Protein AF-0000000085164053 (afdb_homodimer)

Solvent-accessible surface area (backbone atoms only — not comparable to full-atom values): 15020 Å² total; per-residue (Å²): 35,67,73,47,67,61,24,52,51,44,48,49,52,51,31,57,36,44,62,36,62,93,71,59,48,44,40,62,62,58,53,15,64,78,40,75,46,58,50,71,62,52,61,64,49,48,53,64,39,36,75,70,50,46,29,46,77,43,80,68,96,77,24,24,36,31,64,62,48,63,35,76,77,36,32,48,38,58,53,34,33,71,61,62,35,67,46,47,46,58,79,87,55,87,61,53,50,63,36,56,53,49,50,53,50,51,32,48,50,37,33,40,48,48,30,63,68,33,33,33,38,57,43,38,64,50,62,62,95,44,89,74,60,91,70,70,59,54,78,38,69,72,46,67,61,24,51,51,44,47,48,52,50,32,57,37,43,62,35,63,92,72,58,48,44,41,63,61,58,53,15,63,77,40,76,46,56,51,72,61,52,61,64,49,49,52,63,41,37,75,71,49,46,30,44,77,43,81,68,95,76,23,23,36,32,62,62,47,65,36,76,77,37,31,47,36,57,53,34,33,71,61,63,37,67,44,47,45,58,80,86,55,89,61,52,50,64,36,55,54,50,51,52,49,50,33,47,50,36,33,40,48,48,30,61,67,32,33,36,40,56,42,38,66,50,62,62,96,43,89,72,60,92,69,70,60,55,78

Secondary structure (DSSP, 8-state):
----HHHHHHHHHHHHHHHTTTS--B-HHHHHHHTT--HHHHHHHHHHHHHTTSEEEE-STT-EEEESS-GGG-BHHHHHHHHH----S----TTS-HHHHHHHHHHHHHHHHHHHT-BHHHHHH--TTTT--S-----/----HHHHHHHHHHHHHHHTTTS--B-HHHHHHHHT--HHHHHHHHHHHHHTTSEEEE-STT-EEEESS-GGG-BHHHHHHHHH----S----TTS-HHHHHHHHHHHHHHHHHHHT-BHHHHHH--TTTT--S-----

Sequence (278 aa):
MKISTKGRYGLTLMISLAKREGQGCVSLKTIAEENNLSDLYLEQLVGPLRNAGLIRSVRGAKGGYQLRVPADEIKAGDIIRLLEGPISFVESIDSEPPAQKELWLRMRDAVREVLDGTTLKYLAEFNDSDKLDNYMFYIMKISTKGRYGLTLMISLAKREGQGCVSLKTIAEENNLSDLYLEQLVGPLRNAGLIRSVRGAKGGYQLRVPADEIKAGDIIRLLEGPISFVESIDSEPPAQKELWLRMRDAVREVLDGTTLKYLAEFNDSDKLDNYMFYI

pLDDT: mean 89.03, std 13.18, range [45.47, 98.69]

Radius of gyration: 22.95 Å; Cα contacts (8 Å, |Δi|>4): 442; chains: 2; bounding box: 38×75×47 Å

Nearest PDB structures (foldseek):
  3t8t-assembly1_A-2  TM=9.432E-01  e=7.109E-19  Staphylococcus aureus subsp. aureus Mu50
  3t8r-assembly1_A-2  TM=9.411E-01  e=9.099E-19  Staphylococcus aureus subsp. aureus Mu50
  2y75-assembly1_E  TM=9.554E-01  e=2.393E-17  Bacillus subtilis
  3lwf-assembly1_A  TM=8.851E-01  e=3.397E-16  Listeria innocua
  4cic-assembly1_B  TM=8.101E-01  e=1.624E-13  Thermincola potens JR

Foldseek 3Di:
DDQDPLLVVQLQVLLVQLLCAPVAADALVVSCVVVVHDSVSVVVNVVLCVVVQQKDWDDDPRTHIHGRDHQQPAFSLNSSCSRPNDDADDDDDPPDDPVVVVVRVVVVVVVVCVRRVHTSNCSNPDDVVPPPPPDDPPD/DDQDPLLVVQLQVLLVQLLCAPVAADALVVSCVVVVHDSVSVVVNVVLCVVVQQKDWDDDPRTHIHGRDHQQPAFSCNSSCSRPNDDADDDDDPPDDPVVVVVRVVVVVVVVCVRRVHTSNCSNPDDVVDPPPPDDPPD

InterPro domains:
  IPR000944 Transcription regulator Rrf2 [PF02082] (3-124)
  IPR000944 Transcription regulator Rrf2 [PS51197] (2-125)
  IPR000944 Transcription regulator Rrf2 [PTHR33221] (1-128)
  IPR000944 Transcription regulator Rrf2 [TIGR00738] (1-124)
  IPR030489 Transcription regulator Rrf2-type, conserved site [PS01332] (49-67)
  IPR036388 Winged helix-like DNA-binding domain superfamily [G3DSA:1.10.10.10] (1-139)
  IPR036390 Winged helix DNA-binding domain superfamily [SSF46785] (2-125)

Structure (mmCIF, N/CA/C/O backbone):
data_AF-0000000085164053-model_v1
#
loop_
_entity.id
_entity.type
_entity.pdbx_description
1 polymer 'Rrf2 family transcriptional regulator'
#
loop_
_atom_site.group_PDB
_atom_site.id
_atom_site.type_symbol
_atom_site.label_atom_id
_atom_site.label_alt_id
_atom_site.label_comp_id
_atom_site.label_asym_id
_atom_site.label_entity_id
_atom_site.label_seq_id
_atom_site.pdbx_PDB_ins_code
_atom_site.Cartn_x
_atom_site.Cartn_y
_atom_site.Cartn_z
_atom_site.occupancy
_atom_site.B_iso_or_equiv
_atom_site.auth_seq_id
_atom_site.auth_comp_id
_atom_site.auth_asym_id
_atom_site.auth_atom_id
_atom_site.pdbx_PDB_model_num
ATOM 1 N N . MET A 1 1 ? -0.374 -2.16 4.398 1 51.88 1 MET A N 1
ATOM 2 C CA . MET A 1 1 ? -1.133 -3.389 4.18 1 51.88 1 MET A CA 1
ATOM 3 C C . MET A 1 1 ? -0.2 -4.57 3.932 1 51.88 1 MET A C 1
ATOM 5 O O . MET A 1 1 ? 0.871 -4.406 3.346 1 51.88 1 MET A O 1
ATOM 9 N N . LYS A 1 2 ? -0.131 -5.461 4.977 1 68.88 2 LYS A N 1
ATOM 10 C CA . LYS A 1 2 ? 0.79 -6.578 4.797 1 68.88 2 LYS A CA 1
ATOM 11 C C . LYS A 1 2 ? 0.114 -7.738 4.066 1 68.88 2 LYS A C 1
ATOM 13 O O . LYS A 1 2 ? -1.008 -8.117 4.402 1 68.88 2 LYS A O 1
ATOM 18 N N . ILE A 1 3 ? 0.396 -7.988 2.871 1 81.25 3 ILE A N 1
ATOM 19 C CA . ILE A 1 3 ? -0.058 -9.195 2.188 1 81.25 3 ILE A CA 1
ATOM 20 C C . ILE A 1 3 ? 0.258 -10.422 3.039 1 81.25 3 ILE A C 1
ATOM 22 O O . ILE A 1 3 ? 1.384 -10.578 3.516 1 81.25 3 ILE A O 1
ATOM 26 N N . SER A 1 4 ? -0.735 -11.18 3.305 1 85.56 4 SER A N 1
ATOM 27 C CA . SER A 1 4 ? -0.582 -12.359 4.148 1 85.56 4 SER A CA 1
ATOM 28 C C . SER A 1 4 ? 0.265 -13.43 3.457 1 85.56 4 SER A C 1
ATOM 30 O O . SER A 1 4 ? 0.468 -13.375 2.242 1 85.56 4 SER A O 1
ATOM 32 N N . THR A 1 5 ? 0.681 -14.359 4.23 1 86.81 5 THR A N 1
ATOM 33 C CA . THR A 1 5 ? 1.405 -15.5 3.682 1 86.81 5 THR A CA 1
ATOM 34 C 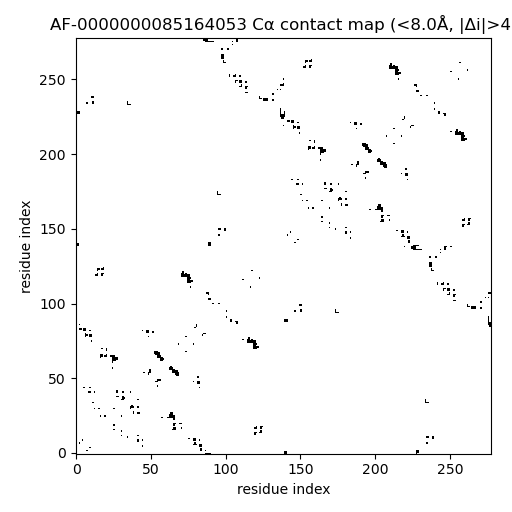C . THR A 1 5 ? 0.524 -16.281 2.713 1 86.81 5 THR A C 1
ATOM 36 O O . THR A 1 5 ? 1.015 -16.828 1.719 1 86.81 5 THR A O 1
ATOM 39 N N . LYS A 1 6 ? -0.75 -16.297 3.031 1 91 6 LYS A N 1
ATOM 40 C CA . LYS A 1 6 ? -1.695 -16.984 2.152 1 91 6 LYS A CA 1
ATOM 41 C C . LYS A 1 6 ? -1.688 -16.359 0.755 1 91 6 LYS A C 1
ATOM 43 O O . LYS A 1 6 ? -1.641 -17.078 -0.245 1 91 6 LYS A O 1
ATOM 48 N N . GLY A 1 7 ? -1.744 -15.07 0.744 1 92.31 7 GLY A N 1
ATOM 49 C CA . GLY A 1 7 ? -1.673 -14.383 -0.538 1 92.31 7 GLY A CA 1
ATOM 50 C C . GLY A 1 7 ? -0.343 -14.578 -1.242 1 92.31 7 GLY A C 1
ATOM 51 O O . GLY A 1 7 ? -0.304 -14.812 -2.451 1 92.31 7 GLY A O 1
ATOM 52 N N . ARG A 1 8 ? 0.7 -14.539 -0.513 1 92.19 8 ARG A N 1
ATOM 53 C CA . ARG A 1 8 ? 2.041 -14.641 -1.077 1 92.19 8 ARG A CA 1
ATOM 54 C C . ARG A 1 8 ? 2.295 -16.031 -1.644 1 92.19 8 ARG A C 1
ATOM 56 O O . ARG A 1 8 ? 2.729 -16.172 -2.789 1 92.19 8 ARG A O 1
ATOM 63 N N . TYR A 1 9 ? 1.975 -17.016 -0.871 1 94 9 TYR A N 1
ATOM 64 C CA . TYR A 1 9 ? 2.225 -18.375 -1.312 1 94 9 TYR A CA 1
ATOM 65 C C . TYR A 1 9 ? 1.242 -18.797 -2.402 1 94 9 TYR A C 1
ATOM 67 O O . TYR A 1 9 ? 1.584 -19.578 -3.293 1 94 9 TYR A O 1
ATOM 75 N N . GLY A 1 10 ? 0.085 -18.266 -2.268 1 96.19 10 GLY A N 1
ATOM 76 C CA . GLY A 1 10 ? -0.855 -18.469 -3.355 1 96.19 10 GLY A CA 1
ATOM 77 C C . GLY A 1 10 ? -0.354 -17.953 -4.688 1 96.19 10 GLY A C 1
ATOM 78 O O . GLY A 1 10 ? -0.465 -18.625 -5.711 1 96.19 10 GLY A O 1
ATOM 79 N N . LEU A 1 11 ? 0.162 -16.797 -4.625 1 96.94 11 LEU A N 1
ATOM 80 C CA . LEU A 1 11 ? 0.717 -16.219 -5.844 1 96.94 11 LEU A CA 1
ATOM 81 C C . LEU A 1 11 ? 1.91 -17.031 -6.336 1 96.94 11 LEU A C 1
ATOM 83 O O . LEU A 1 11 ? 2.049 -17.281 -7.535 1 96.94 11 LEU A O 1
ATOM 87 N N . THR A 1 12 ? 2.762 -17.453 -5.418 1 96.5 12 THR A N 1
ATOM 88 C CA . THR A 1 12 ? 3.885 -18.328 -5.758 1 96.5 12 THR A CA 1
ATOM 89 C C . THR A 1 12 ? 3.4 -19.578 -6.469 1 96.5 12 THR A C 1
ATOM 91 O O . THR A 1 12 ? 3.945 -19.969 -7.508 1 96.5 12 THR A O 1
ATOM 94 N N . LEU A 1 13 ? 2.424 -20.219 -5.902 1 97.06 13 LEU A N 1
ATOM 95 C CA . LEU A 1 13 ? 1.838 -21.422 -6.465 1 97.06 13 LEU A CA 1
ATOM 96 C C . LEU A 1 13 ? 1.317 -21.172 -7.875 1 97.06 13 LEU A C 1
ATOM 98 O O . LEU A 1 13 ? 1.618 -21.938 -8.797 1 97.06 13 LEU A O 1
ATOM 102 N N . MET A 1 14 ? 0.63 -20.078 -8.062 1 98.38 14 MET A N 1
ATOM 103 C CA . MET A 1 14 ? 0.023 -19.75 -9.352 1 98.38 14 MET A CA 1
ATOM 104 C C . MET A 1 14 ? 1.091 -19.453 -10.391 1 98.38 14 MET A C 1
ATOM 106 O O . MET A 1 14 ? 0.949 -19.812 -11.562 1 98.38 14 MET A O 1
ATOM 110 N N . ILE A 1 15 ? 2.115 -18.781 -9.969 1 97.88 15 ILE A N 1
ATOM 111 C CA . ILE A 1 15 ? 3.221 -18.5 -10.883 1 97.88 15 ILE A CA 1
ATOM 112 C C . ILE A 1 15 ? 3.861 -19.812 -11.328 1 97.88 15 ILE A C 1
ATOM 114 O O . ILE A 1 15 ? 4.168 -20 -12.508 1 97.88 15 ILE A O 1
ATOM 118 N N . SER A 1 16 ? 4.082 -20.703 -10.414 1 97.06 16 SER A N 1
ATOM 119 C CA . SER A 1 16 ? 4.664 -22 -10.719 1 97.06 16 SER A CA 1
ATOM 120 C C . SER A 1 16 ? 3.824 -22.766 -11.734 1 97.06 16 SER A C 1
ATOM 122 O O . SER A 1 16 ? 4.363 -23.375 -12.664 1 97.06 16 SER A O 1
ATOM 124 N N . LEU A 1 17 ? 2.559 -22.766 -11.57 1 98.06 17 LEU A N 1
ATOM 125 C CA . LEU A 1 17 ? 1.66 -23.438 -12.508 1 98.06 17 LEU A CA 1
ATOM 126 C C . LEU A 1 17 ? 1.712 -22.766 -13.875 1 98.06 17 LEU A C 1
ATOM 128 O O . LEU A 1 17 ? 1.718 -23.453 -14.906 1 98.06 17 LEU A O 1
ATOM 132 N N . ALA A 1 18 ? 1.723 -21.438 -13.852 1 98.25 18 ALA A N 1
ATOM 133 C CA . ALA A 1 18 ? 1.735 -20.703 -15.102 1 98.25 18 ALA A CA 1
ATOM 134 C C . ALA A 1 18 ? 3.002 -20.984 -15.906 1 98.25 18 ALA A C 1
ATOM 136 O O . ALA A 1 18 ? 2.967 -21.047 -17.141 1 98.25 18 ALA A O 1
ATOM 137 N N . LYS A 1 19 ? 4.109 -21.156 -15.234 1 96.69 19 LYS A N 1
ATOM 138 C CA . LYS A 1 19 ? 5.379 -21.469 -15.883 1 96.69 19 LYS A CA 1
ATOM 139 C C . LYS A 1 19 ? 5.305 -22.781 -16.641 1 96.69 19 LYS A C 1
ATOM 141 O O . LYS A 1 19 ? 6.086 -23.031 -17.562 1 96.69 19 LYS A O 1
ATOM 146 N N . ARG A 1 20 ? 4.371 -23.594 -16.281 1 96.06 20 ARG A N 1
ATOM 147 C CA . ARG A 1 20 ? 4.25 -24.922 -16.859 1 96.06 20 ARG A CA 1
ATOM 148 C C . ARG A 1 20 ? 3.004 -25.031 -17.734 1 96.06 20 ARG A C 1
ATOM 150 O O . ARG A 1 20 ? 2.57 -26.141 -18.078 1 96.06 20 ARG A O 1
ATOM 157 N N . GLU A 1 21 ? 2.41 -23.922 -17.953 1 95.75 21 GLU A N 1
ATOM 158 C CA . GLU A 1 21 ? 1.203 -23.953 -18.766 1 95.75 21 GLU A CA 1
ATOM 159 C C . GLU A 1 21 ? 1.451 -24.672 -20.094 1 95.75 21 GLU A C 1
ATOM 161 O O . GLU A 1 21 ? 2.428 -24.375 -20.797 1 95.75 21 GLU A O 1
ATOM 166 N N . GLY A 1 22 ? 0.63 -25.609 -20.422 1 92.19 22 GLY A N 1
ATOM 167 C CA . GLY A 1 22 ? 0.737 -26.344 -21.672 1 92.19 22 GLY A CA 1
ATOM 168 C C . GLY A 1 22 ? 1.64 -27.562 -21.562 1 92.19 22 GLY A C 1
ATOM 169 O O . GLY A 1 22 ? 1.812 -28.297 -22.547 1 92.19 22 GLY A O 1
ATOM 170 N N . GLN A 1 23 ? 2.281 -27.812 -20.422 1 94.06 23 GLN A N 1
ATOM 171 C CA . GLN A 1 23 ? 3.229 -28.922 -20.234 1 94.06 23 GLN A CA 1
ATOM 172 C C . GLN A 1 23 ? 2.631 -30.031 -19.391 1 94.06 23 GLN A C 1
ATOM 174 O O . GLN A 1 23 ? 3.322 -30.984 -19.031 1 94.06 23 GLN A O 1
ATOM 179 N N . GLY A 1 24 ? 1.316 -29.938 -19.078 1 91.31 24 GLY A N 1
ATOM 180 C CA . GLY A 1 24 ? 0.671 -30.953 -18.25 1 91.31 24 GLY A CA 1
ATOM 181 C C . GLY A 1 24 ? 0.52 -30.531 -16.797 1 91.31 24 GLY A C 1
ATOM 182 O O . GLY A 1 24 ? 0.626 -29.344 -16.469 1 91.31 24 GLY A O 1
ATOM 183 N N . CYS A 1 25 ? 0.266 -31.547 -15.938 1 96.25 25 CYS A N 1
ATOM 184 C CA . CYS A 1 25 ? -0.004 -31.312 -14.523 1 96.25 25 CYS A CA 1
ATOM 185 C C . CYS A 1 25 ? 1.286 -31.312 -13.719 1 96.25 25 CYS A C 1
ATOM 187 O O . CYS A 1 25 ? 2.289 -31.891 -14.148 1 96.25 25 CYS A O 1
ATOM 189 N N . VAL A 1 26 ? 1.271 -30.594 -12.625 1 96.12 26 VAL A N 1
ATOM 190 C CA . VAL A 1 26 ? 2.383 -30.609 -11.68 1 96.12 26 VAL A CA 1
ATOM 191 C C . VAL A 1 26 ? 1.865 -30.922 -10.281 1 96.12 26 VAL A C 1
ATOM 193 O O . VAL A 1 26 ? 0.804 -30.438 -9.883 1 96.12 26 VAL A O 1
ATOM 196 N N . SER A 1 27 ? 2.602 -31.766 -9.602 1 95.56 27 SER A N 1
ATOM 197 C CA . SER A 1 27 ? 2.193 -32.156 -8.25 1 95.56 27 SER A CA 1
ATOM 198 C C . SER A 1 27 ? 2.488 -31.031 -7.254 1 95.56 27 SER A C 1
ATOM 200 O O . SER A 1 27 ? 3.424 -30.25 -7.441 1 95.56 27 SER A O 1
ATOM 202 N N . LEU A 1 28 ? 1.721 -30.969 -6.176 1 95 28 LEU A N 1
ATOM 203 C CA . LEU A 1 28 ? 1.968 -30 -5.105 1 95 28 LEU A CA 1
ATOM 204 C C . LEU A 1 28 ? 3.334 -30.234 -4.469 1 95 28 LEU A C 1
ATOM 206 O O . LEU A 1 28 ? 4.004 -29.281 -4.062 1 95 28 LEU A O 1
ATOM 210 N N . LYS A 1 29 ? 3.689 -31.5 -4.383 1 94.62 29 LYS A N 1
ATOM 211 C CA . LYS A 1 29 ? 4.992 -31.859 -3.828 1 94.62 29 LYS A CA 1
ATOM 212 C C . LYS A 1 29 ? 6.121 -31.203 -4.613 1 94.62 29 LYS A C 1
ATOM 214 O O . LYS A 1 29 ? 7.059 -30.656 -4.027 1 94.62 29 LYS A O 1
ATOM 219 N N . THR A 1 30 ? 6.066 -31.312 -5.891 1 95.56 30 THR A N 1
ATOM 220 C CA . THR A 1 30 ? 7.074 -30.719 -6.754 1 95.56 30 THR A CA 1
ATOM 221 C C . THR A 1 30 ? 7.129 -29.203 -6.547 1 95.56 30 THR A C 1
ATOM 223 O O . THR A 1 30 ? 8.211 -28.625 -6.395 1 95.56 30 THR A O 1
ATOM 226 N N . ILE A 1 31 ? 5.996 -28.531 -6.496 1 95.31 31 ILE A N 1
ATOM 227 C CA . ILE A 1 31 ? 5.922 -27.094 -6.312 1 95.31 31 ILE A CA 1
ATOM 228 C C . ILE A 1 31 ? 6.484 -26.719 -4.941 1 95.31 31 ILE A C 1
ATOM 230 O O . ILE A 1 31 ? 7.246 -25.75 -4.82 1 95.31 31 ILE A O 1
ATOM 234 N N . ALA A 1 32 ? 6.094 -27.453 -3.953 1 95.56 32 ALA A N 1
ATOM 235 C CA . ALA A 1 32 ? 6.57 -27.203 -2.594 1 95.56 32 ALA A CA 1
ATOM 236 C C . ALA A 1 32 ? 8.094 -27.297 -2.523 1 95.56 32 ALA A C 1
ATOM 238 O O . ALA A 1 32 ? 8.75 -26.422 -1.976 1 95.56 32 ALA A O 1
ATOM 239 N N . GLU A 1 33 ? 8.664 -28.281 -3.104 1 94.56 33 GLU A N 1
ATOM 240 C CA . GLU A 1 33 ? 10.109 -28.516 -3.09 1 94.56 33 GLU A CA 1
ATOM 241 C C . GLU A 1 33 ? 10.852 -27.422 -3.85 1 94.56 33 GLU A C 1
ATOM 243 O O . GLU A 1 33 ? 11.859 -26.906 -3.371 1 94.56 33 GLU A O 1
ATOM 248 N N . GLU A 1 34 ? 10.344 -27.062 -4.945 1 93.62 34 GLU A N 1
ATOM 249 C CA . GLU A 1 34 ? 10.992 -26.078 -5.797 1 93.62 34 GLU A CA 1
ATOM 250 C C . GLU A 1 34 ? 10.969 -24.688 -5.156 1 93.62 34 GLU A C 1
ATOM 252 O O . GLU A 1 34 ? 11.805 -23.844 -5.473 1 93.62 34 GLU A O 1
ATOM 257 N N . ASN A 1 35 ? 9.992 -24.453 -4.285 1 93 35 ASN A N 1
ATOM 258 C CA . ASN A 1 35 ? 9.828 -23.125 -3.705 1 93 35 ASN A CA 1
ATOM 259 C C . ASN A 1 35 ? 10.102 -23.125 -2.205 1 93 35 ASN A C 1
ATOM 261 O O . ASN A 1 35 ? 9.828 -22.141 -1.516 1 93 35 ASN A O 1
ATOM 265 N N . ASN A 1 36 ? 10.562 -24.25 -1.715 1 91.81 36 ASN A N 1
ATOM 266 C CA . ASN A 1 36 ? 10.898 -24.391 -0.304 1 91.81 36 ASN A CA 1
ATOM 267 C C . ASN A 1 36 ? 9.711 -24.062 0.595 1 91.81 36 ASN A C 1
ATOM 269 O O . ASN A 1 36 ? 9.82 -23.266 1.518 1 91.81 36 ASN A O 1
ATOM 273 N N . LEU A 1 37 ? 8.57 -24.625 0.201 1 91.94 37 LEU A N 1
ATOM 274 C CA . LEU A 1 37 ? 7.336 -24.484 0.96 1 91.94 37 LEU A CA 1
ATOM 275 C C . LEU A 1 37 ? 6.859 -25.844 1.479 1 91.94 37 LEU A C 1
ATOM 277 O O . LEU A 1 37 ? 7.281 -26.891 0.978 1 91.94 37 LEU A O 1
ATOM 281 N N . SER A 1 38 ? 6.055 -25.719 2.488 1 90.88 38 SER A N 1
ATOM 282 C CA . SER A 1 38 ? 5.465 -26.953 3.012 1 90.88 38 SER A CA 1
ATOM 283 C C . SER A 1 38 ? 4.336 -27.453 2.117 1 90.88 38 SER A C 1
ATOM 285 O O . SER A 1 38 ? 3.525 -26.656 1.633 1 90.88 38 SER A O 1
ATOM 287 N N . ASP A 1 39 ? 4.301 -28.781 1.953 1 89.88 39 ASP A N 1
ATOM 288 C CA . ASP A 1 39 ? 3.223 -29.406 1.195 1 89.88 39 ASP A CA 1
ATOM 289 C C . ASP A 1 39 ? 1.868 -29.125 1.846 1 89.88 39 ASP A C 1
ATOM 291 O O . ASP A 1 39 ? 0.888 -28.844 1.154 1 89.88 39 ASP A O 1
ATOM 295 N N . LEU A 1 40 ? 1.862 -29.219 3.094 1 89.88 40 LEU A N 1
ATOM 296 C CA . LEU A 1 40 ? 0.622 -29.047 3.84 1 89.88 40 LEU A CA 1
ATOM 297 C C . LEU A 1 40 ? 0.048 -27.656 3.623 1 89.88 40 LEU A C 1
ATOM 299 O O . LEU A 1 40 ? -1.165 -27.5 3.467 1 89.88 40 LEU A O 1
ATOM 303 N N . TYR A 1 41 ? 0.934 -26.688 3.555 1 88.38 41 TYR A N 1
ATOM 304 C CA . TYR A 1 41 ? 0.481 -25.312 3.385 1 88.38 41 TYR A CA 1
ATOM 305 C C . TYR A 1 41 ? -0.125 -25.109 2.002 1 88.38 41 TYR A C 1
ATOM 307 O O . TYR A 1 41 ? -1.184 -24.484 1.869 1 88.38 41 TYR A O 1
ATOM 315 N N . LEU A 1 42 ? 0.533 -25.688 1.002 1 93.38 42 LEU A N 1
ATOM 316 C CA . LEU A 1 42 ? 0.055 -25.531 -0.368 1 93.38 42 LEU A CA 1
ATOM 317 C C . LEU A 1 42 ? -1.285 -26.234 -0.556 1 93.38 42 LEU A C 1
ATOM 319 O O . LEU A 1 42 ? -2.129 -25.781 -1.329 1 93.38 42 LEU A O 1
ATOM 323 N N . GLU A 1 43 ? -1.476 -27.344 0.175 1 94.38 43 GLU A N 1
ATOM 324 C CA . GLU A 1 43 ? -2.719 -28.109 0.089 1 94.38 43 GLU A CA 1
ATOM 325 C C . GLU A 1 43 ? -3.918 -27.25 0.49 1 94.38 43 GLU A C 1
ATOM 327 O O . GLU A 1 43 ? -5.012 -27.406 -0.053 1 94.38 43 GLU A O 1
ATOM 332 N N . GLN A 1 44 ? -3.723 -26.312 1.337 1 95 44 GLN A N 1
ATOM 333 C CA . GLN A 1 44 ? -4.793 -25.453 1.819 1 95 44 GLN A CA 1
ATOM 334 C C . GLN A 1 44 ? -5.121 -24.359 0.801 1 95 44 GLN A C 1
ATOM 336 O O . GLN A 1 44 ? -6.223 -23.812 0.809 1 95 44 GLN A O 1
ATOM 341 N N . LEU A 1 45 ? -4.191 -24.078 -0.002 1 96.5 45 LEU A N 1
ATOM 342 C CA . LEU A 1 45 ? -4.355 -22.969 -0.928 1 96.5 45 LEU A CA 1
ATOM 343 C C . LEU A 1 45 ? -5.051 -23.422 -2.207 1 96.5 45 LEU A C 1
ATOM 345 O O . LEU A 1 45 ? -5.68 -22.609 -2.895 1 96.5 45 LEU A O 1
ATOM 349 N N . VAL A 1 46 ? -4.969 -24.734 -2.553 1 97.06 46 VAL A N 1
ATOM 350 C CA . VAL A 1 46 ? -5.469 -25.203 -3.838 1 97.06 46 VAL A CA 1
ATOM 351 C C . VAL A 1 46 ? -6.996 -25.25 -3.818 1 97.06 46 VAL A C 1
ATOM 353 O O . VAL A 1 46 ? -7.641 -25.062 -4.855 1 97.06 46 VAL A O 1
ATOM 356 N N . GLY A 1 47 ? -7.613 -25.391 -2.65 1 96.56 47 GLY A N 1
ATOM 357 C CA . GLY A 1 47 ? -9.062 -25.453 -2.557 1 96.56 47 GLY A CA 1
ATOM 358 C C . GLY A 1 47 ? -9.75 -24.219 -3.115 1 96.56 47 GLY A C 1
ATOM 359 O O . GLY A 1 47 ? -10.484 -24.297 -4.102 1 96.56 47 GLY A O 1
ATOM 360 N N . PRO A 1 48 ? -9.492 -23.094 -2.518 1 97.75 48 PRO A N 1
ATOM 361 C CA . PRO A 1 48 ? -10.109 -21.859 -3 1 97.75 48 PRO A CA 1
ATOM 362 C C . PRO A 1 48 ? -9.789 -21.578 -4.469 1 97.75 48 PRO A C 1
ATOM 364 O O . PRO A 1 48 ? -10.656 -21.094 -5.207 1 97.75 48 PRO A O 1
ATOM 367 N N . LEU A 1 49 ? -8.625 -21.844 -4.91 1 98.44 49 LEU A N 1
ATOM 368 C CA . LEU A 1 49 ? -8.203 -21.594 -6.285 1 98.44 49 LEU A CA 1
ATOM 369 C C . LEU A 1 49 ? -8.984 -22.469 -7.262 1 98.44 49 LEU A C 1
ATOM 371 O O . LEU A 1 49 ? -9.398 -22 -8.328 1 98.44 49 LEU A O 1
ATOM 375 N N . ARG A 1 50 ? -9.133 -23.734 -6.902 1 97.81 50 ARG A N 1
ATOM 376 C CA . ARG A 1 50 ? -9.914 -24.672 -7.711 1 97.81 50 ARG A CA 1
ATOM 377 C C . ARG A 1 50 ? -11.383 -24.25 -7.762 1 97.81 50 ARG A C 1
ATOM 379 O O . ARG A 1 50 ? -12 -24.25 -8.828 1 97.81 50 ARG A O 1
ATOM 386 N N . ASN A 1 51 ? -11.906 -23.875 -6.605 1 97.75 51 ASN A N 1
ATOM 387 C CA . ASN A 1 51 ? -13.305 -23.469 -6.52 1 97.75 51 ASN A CA 1
ATOM 388 C C . ASN A 1 51 ? -13.578 -22.219 -7.34 1 97.75 51 ASN A C 1
ATOM 390 O O . ASN A 1 51 ? -14.68 -22.047 -7.875 1 97.75 51 ASN A O 1
ATOM 394 N N . ALA A 1 52 ? -12.594 -21.391 -7.438 1 97.94 52 ALA A N 1
ATOM 395 C CA . ALA A 1 52 ? -12.727 -20.156 -8.203 1 97.94 52 ALA A CA 1
ATOM 396 C C . ALA A 1 52 ? -12.547 -20.406 -9.695 1 97.94 52 ALA A C 1
ATOM 398 O O . ALA A 1 52 ? -12.695 -19.5 -10.508 1 97.94 52 ALA A O 1
ATOM 399 N N . GLY A 1 53 ? -12.195 -21.594 -10.047 1 98 53 GLY A N 1
ATOM 400 C CA . GLY A 1 53 ? -12.062 -21.969 -11.445 1 98 53 GLY A CA 1
ATOM 401 C C . GLY A 1 53 ? -10.734 -21.562 -12.047 1 98 53 GLY A C 1
ATOM 402 O O . GLY A 1 53 ? -10.594 -21.5 -13.273 1 98 53 GLY A O 1
ATOM 403 N N . LEU A 1 54 ? -9.742 -21.266 -11.234 1 98.38 54 LEU A N 1
ATOM 404 C CA . LEU A 1 54 ? -8.453 -20.812 -11.75 1 98.38 54 LEU A CA 1
ATOM 405 C C . LEU A 1 54 ? -7.562 -22.016 -12.086 1 98.38 54 LEU A C 1
ATOM 407 O O . LEU A 1 54 ? -6.742 -21.938 -13 1 98.38 54 LEU A O 1
ATOM 411 N N . ILE A 1 55 ? -7.754 -23.109 -11.297 1 98.38 55 ILE A N 1
ATOM 412 C CA . ILE A 1 55 ? -6.941 -24.297 -11.523 1 98.38 55 ILE A CA 1
ATOM 413 C C . ILE A 1 55 ? -7.824 -25.531 -11.516 1 98.38 55 ILE A C 1
ATOM 415 O O . ILE A 1 55 ? -8.984 -25.484 -11.102 1 98.38 55 ILE A O 1
ATOM 419 N N . ARG A 1 56 ? -7.324 -26.609 -12 1 97.12 56 ARG A N 1
ATOM 420 C CA . ARG A 1 56 ? -7.984 -27.922 -11.945 1 97.12 56 ARG A CA 1
ATOM 421 C C . ARG A 1 56 ? -7.031 -29 -11.438 1 97.12 56 ARG A C 1
ATOM 423 O O . ARG A 1 56 ? -5.812 -28.859 -11.57 1 97.12 56 ARG A O 1
ATOM 430 N N . SER A 1 57 ? -7.617 -29.984 -10.906 1 96.12 57 SER A N 1
ATOM 431 C CA . SER A 1 57 ? -6.863 -31.125 -10.406 1 96.12 57 SER A CA 1
ATOM 432 C C . SER A 1 57 ? -7.094 -32.375 -11.273 1 96.12 57 SER A C 1
ATOM 434 O O . SER A 1 57 ? -8.211 -32.594 -11.734 1 96.12 57 SER A O 1
ATOM 4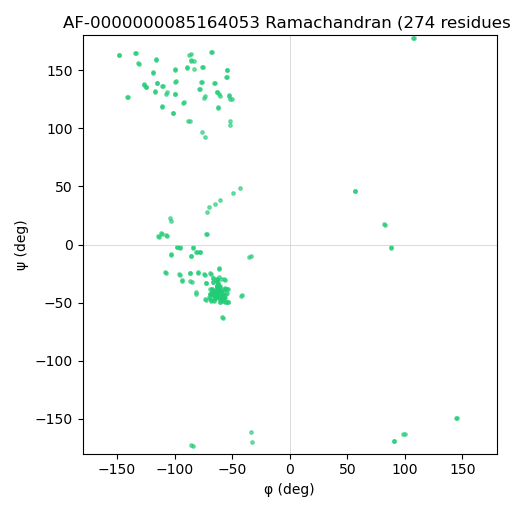36 N N . VAL A 1 58 ? -6.098 -33.062 -11.562 1 95.38 58 VAL A N 1
ATOM 437 C CA . VAL A 1 58 ? -6.16 -34.312 -12.289 1 95.38 58 VAL A CA 1
ATOM 438 C C . VAL A 1 58 ? -5.645 -35.438 -11.398 1 95.38 58 VAL A C 1
ATOM 440 O O . VAL A 1 58 ? -4.586 -35.312 -10.773 1 95.38 58 VAL A O 1
ATOM 443 N N . ARG A 1 59 ? -6.414 -36.469 -11.352 1 93.31 59 ARG A N 1
ATOM 444 C CA . ARG A 1 59 ? -6.02 -37.625 -10.539 1 93.31 59 ARG A CA 1
ATOM 445 C C . ARG A 1 59 ? -5.102 -38.562 -11.32 1 93.31 59 ARG A 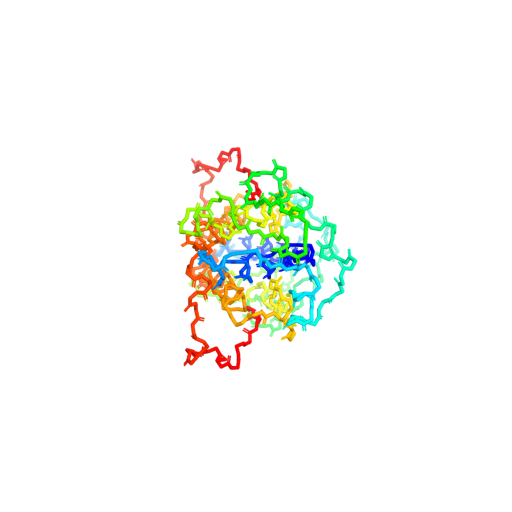C 1
ATOM 447 O O . ARG A 1 59 ? -5.055 -38.5 -12.555 1 93.31 59 ARG A O 1
ATOM 454 N N . GLY A 1 60 ? -4.375 -39.5 -10.609 1 89.81 60 GLY A N 1
ATOM 455 C CA . GLY A 1 60 ? -3.545 -40.531 -11.219 1 89.81 60 GLY A CA 1
ATOM 456 C C . GLY A 1 60 ? -2.059 -40.25 -11.055 1 89.81 60 GLY A C 1
ATOM 457 O O . GLY A 1 60 ? -1.657 -39.219 -10.539 1 89.81 60 GLY A O 1
ATOM 458 N N . ALA A 1 61 ? -1.226 -41.156 -11.539 1 86.69 61 ALA A N 1
ATOM 459 C CA . ALA A 1 61 ? 0.224 -41.125 -11.367 1 86.69 61 ALA A CA 1
ATOM 460 C C . ALA A 1 61 ? 0.836 -39.906 -12.016 1 86.69 61 ALA A C 1
ATOM 462 O O . ALA A 1 61 ? 1.807 -39.344 -11.5 1 86.69 61 ALA A O 1
ATOM 463 N N . LYS A 1 62 ? 0.314 -39.438 -13.133 1 88.38 62 LYS A N 1
ATOM 464 C CA . LYS A 1 62 ? 0.818 -38.25 -13.82 1 88.38 62 LYS A CA 1
ATOM 465 C C . LYS A 1 62 ? -0.084 -37.031 -13.57 1 88.38 62 LYS A C 1
ATOM 467 O O . LYS A 1 62 ? -0.079 -36.094 -14.344 1 88.38 62 LYS A O 1
ATOM 472 N N . GLY A 1 63 ? -0.858 -37.25 -12.406 1 94.06 63 GLY A N 1
ATOM 473 C CA . GLY A 1 63 ? -1.801 -36.188 -12.102 1 94.06 63 GLY A CA 1
ATOM 474 C C . GLY A 1 63 ? -1.175 -35.031 -11.336 1 94.06 63 GLY A C 1
ATOM 475 O O . GLY A 1 63 ? 0.051 -34.938 -11.25 1 94.06 63 GLY A O 1
ATOM 476 N N . GLY A 1 64 ? -2.051 -34.062 -10.898 1 96.44 64 GLY A N 1
ATOM 477 C CA . GLY A 1 64 ? -1.658 -32.844 -10.25 1 96.44 64 GLY A CA 1
ATOM 478 C C . GLY A 1 64 ? -2.555 -31.672 -10.609 1 96.44 64 GLY A C 1
ATOM 479 O O . GLY A 1 64 ? -3.77 -31.828 -10.75 1 96.44 64 GLY A O 1
ATOM 480 N N . TYR A 1 65 ? -1.891 -30.578 -10.586 1 97.94 65 TYR A N 1
ATOM 481 C CA . TYR A 1 65 ? -2.666 -29.359 -10.812 1 97.94 65 TYR A CA 1
ATOM 482 C C . TYR A 1 65 ? -2.188 -28.625 -12.07 1 97.94 65 TYR A C 1
ATOM 484 O O . TYR A 1 65 ? -1.019 -28.734 -12.445 1 97.94 65 TYR A O 1
ATOM 492 N N . GLN A 1 66 ? -3.066 -28.016 -12.672 1 98 66 GLN A N 1
ATOM 493 C CA . GLN A 1 66 ? -2.756 -27.141 -13.805 1 98 66 GLN A CA 1
ATOM 494 C C . GLN A 1 66 ? -3.732 -25.969 -13.875 1 98 66 GLN A C 1
ATOM 496 O O . GLN A 1 66 ? -4.797 -26 -13.258 1 98 66 GLN A O 1
ATOM 501 N N . LEU A 1 67 ? -3.375 -24.938 -14.609 1 98.31 67 LEU A N 1
ATOM 502 C CA . LEU A 1 67 ? -4.266 -23.797 -14.797 1 98.31 67 LEU A CA 1
ATOM 503 C C . LEU A 1 67 ? -5.512 -24.203 -15.578 1 98.31 67 LEU A C 1
ATOM 505 O O . LEU A 1 67 ? -5.434 -24.984 -16.531 1 98.31 67 LEU A O 1
ATOM 509 N N . ARG A 1 68 ? -6.605 -23.734 -15.203 1 97.62 68 ARG A N 1
ATOM 510 C CA . ARG A 1 68 ? -7.859 -23.922 -15.93 1 97.62 68 ARG A CA 1
ATOM 511 C C . ARG A 1 68 ? -8.141 -22.75 -16.859 1 97.62 68 ARG A C 1
ATOM 513 O O . ARG A 1 68 ? -8.922 -22.875 -17.812 1 97.62 68 ARG A O 1
ATOM 520 N N . VAL A 1 69 ? -7.652 -21.578 -16.578 1 97.5 69 VAL A N 1
ATOM 521 C CA . VAL A 1 69 ? -7.754 -20.328 -17.328 1 97.5 69 VAL A CA 1
ATOM 522 C C . VAL A 1 69 ? -6.375 -19.906 -17.812 1 97.5 69 VAL A C 1
ATOM 524 O O . VAL A 1 69 ? -5.383 -20.031 -17.094 1 97.5 69 VAL A O 1
ATOM 527 N N . PRO A 1 70 ? -6.301 -19.406 -19.062 1 98.31 70 PRO A N 1
ATOM 528 C CA . PRO A 1 70 ? -4.988 -18.969 -19.547 1 98.31 70 PRO A CA 1
ATOM 529 C C . PRO A 1 70 ? -4.328 -17.953 -18.625 1 98.31 70 PRO A C 1
ATOM 531 O O . PRO A 1 70 ? -5.008 -17.062 -18.094 1 98.31 70 PRO A O 1
ATOM 534 N N . ALA A 1 71 ? -3.025 -18.016 -18.484 1 98.56 71 ALA A N 1
ATOM 535 C CA . ALA A 1 71 ? -2.268 -17.188 -17.562 1 98.56 71 ALA A CA 1
ATOM 536 C C . ALA A 1 71 ? -2.391 -15.711 -17.938 1 98.56 71 ALA A C 1
ATOM 538 O O . ALA A 1 71 ? -2.289 -14.836 -17.062 1 98.56 71 ALA A O 1
ATOM 539 N N . ASP A 1 72 ? -2.572 -15.375 -19.219 1 98.25 72 ASP A N 1
ATOM 540 C CA . ASP A 1 72 ? -2.635 -13.984 -19.656 1 98.25 72 ASP A CA 1
ATOM 541 C C . ASP A 1 72 ? -3.992 -13.367 -19.344 1 98.25 72 ASP A C 1
ATOM 543 O O . ASP A 1 72 ? -4.164 -12.148 -19.438 1 98.25 72 ASP A O 1
ATOM 547 N N . GLU A 1 73 ? -4.969 -14.188 -18.859 1 98.44 73 GLU A N 1
ATOM 548 C CA . GLU A 1 73 ? -6.297 -13.711 -18.484 1 98.44 73 GLU A CA 1
ATOM 549 C C . GLU A 1 73 ? -6.43 -13.594 -16.969 1 98.44 73 GLU A C 1
ATOM 551 O O . GLU A 1 73 ? -7.445 -13.102 -16.469 1 98.44 73 GLU A O 1
ATOM 556 N N . ILE A 1 74 ? -5.465 -14.078 -16.234 1 98.69 74 ILE A N 1
ATOM 557 C CA . ILE A 1 74 ? -5.465 -14.016 -14.773 1 98.69 74 ILE A CA 1
ATOM 558 C C . ILE A 1 74 ? -4.59 -12.852 -14.305 1 98.69 74 ILE A C 1
ATOM 560 O O . ILE A 1 74 ? -3.445 -12.719 -14.742 1 98.69 74 ILE A O 1
ATOM 564 N N . LYS A 1 75 ? -5.121 -12.031 -13.453 1 98.38 75 LYS A N 1
ATOM 565 C CA . LYS A 1 75 ? -4.371 -10.914 -12.883 1 98.38 75 LYS A CA 1
ATOM 566 C C . LYS A 1 75 ? -3.863 -11.258 -11.484 1 98.38 75 LYS A C 1
ATOM 568 O O . LYS A 1 75 ? -4.496 -12.031 -10.758 1 98.38 75 LYS A O 1
ATOM 573 N N . ALA A 1 76 ? -2.732 -10.648 -11.148 1 97.81 76 ALA A N 1
ATOM 574 C CA . ALA A 1 76 ? -2.23 -10.812 -9.781 1 97.81 76 ALA A CA 1
ATOM 575 C C . ALA A 1 76 ? -3.297 -10.438 -8.758 1 97.81 76 ALA A C 1
ATOM 577 O O . ALA A 1 76 ? -3.445 -11.117 -7.734 1 97.81 76 ALA A O 1
ATOM 578 N N . GLY A 1 77 ? -4.055 -9.383 -9.078 1 96.44 77 GLY A N 1
ATOM 579 C CA . GLY A 1 77 ? -5.117 -8.938 -8.188 1 96.44 77 GLY A CA 1
ATOM 580 C C . GLY A 1 77 ? -6.188 -9.992 -7.961 1 96.44 77 GLY A C 1
ATOM 581 O O . GLY A 1 77 ? -6.75 -10.086 -6.867 1 96.44 77 GLY A O 1
ATOM 582 N N . ASP A 1 78 ? -6.523 -10.781 -8.977 1 97.06 78 ASP A N 1
ATOM 583 C CA . ASP A 1 78 ? -7.5 -11.867 -8.859 1 97.06 78 ASP A CA 1
ATOM 584 C C . ASP A 1 78 ? -7.074 -12.867 -7.789 1 97.06 78 ASP A C 1
ATOM 586 O O . ASP A 1 78 ? -7.883 -13.273 -6.953 1 97.06 78 ASP A O 1
ATOM 590 N N . ILE A 1 79 ? -5.859 -13.188 -7.785 1 97.62 79 ILE A N 1
ATOM 591 C CA . ILE A 1 79 ? -5.316 -14.219 -6.902 1 97.62 79 ILE A CA 1
ATOM 592 C C . ILE A 1 79 ? -5.258 -13.688 -5.469 1 97.62 79 ILE A C 1
ATOM 594 O O . ILE A 1 79 ? -5.719 -14.352 -4.539 1 97.62 79 ILE A O 1
ATOM 598 N N . ILE A 1 80 ? -4.734 -12.5 -5.367 1 95.25 80 ILE A N 1
ATOM 599 C CA . ILE A 1 80 ? -4.547 -11.914 -4.047 1 95.25 80 ILE A CA 1
ATOM 600 C C . ILE A 1 80 ? -5.902 -11.688 -3.383 1 95.25 80 ILE A C 1
ATOM 602 O O . ILE A 1 80 ? -6.105 -12.07 -2.227 1 95.25 80 ILE A O 1
ATOM 606 N N . ARG A 1 81 ? -6.852 -11.141 -4.074 1 94.5 81 ARG A N 1
ATOM 607 C CA . ARG A 1 81 ? -8.156 -10.859 -3.488 1 94.5 81 ARG A CA 1
ATOM 608 C C . ARG A 1 81 ? -8.898 -12.156 -3.166 1 94.5 81 ARG A C 1
ATOM 610 O O . ARG A 1 81 ? -9.641 -12.219 -2.186 1 94.5 81 ARG A O 1
ATOM 617 N N . LEU A 1 82 ? -8.742 -13.094 -4.027 1 96.06 82 LEU A N 1
ATOM 618 C CA . LEU A 1 82 ? -9.391 -14.383 -3.807 1 96.06 82 LEU A CA 1
ATOM 619 C C . LEU A 1 82 ? -8.914 -15.016 -2.502 1 96.06 82 LEU A C 1
ATOM 621 O O . LEU A 1 82 ? -9.719 -15.555 -1.741 1 96.06 82 LEU A O 1
ATOM 625 N N . LEU A 1 83 ? -7.645 -14.914 -2.225 1 95 83 LEU A N 1
ATOM 626 C CA . LEU A 1 83 ? -7.059 -15.656 -1.11 1 95 83 LEU A CA 1
ATOM 627 C C . LEU A 1 83 ? -7.039 -14.805 0.156 1 95 83 LEU A C 1
ATOM 629 O O . LEU A 1 83 ? -7.113 -15.336 1.266 1 95 83 LEU A O 1
ATOM 633 N N . GLU A 1 84 ? -6.922 -13.523 0.015 1 87.94 84 GLU A N 1
ATOM 634 C CA . GLU A 1 84 ? -6.758 -12.664 1.181 1 87.94 84 GLU A CA 1
ATOM 635 C C . GLU A 1 84 ? -8.023 -11.852 1.452 1 87.94 84 GLU A C 1
ATOM 637 O O . GLU A 1 84 ? -8.273 -11.438 2.588 1 87.94 84 GLU A O 1
ATOM 642 N N . GLY A 1 85 ? -8.805 -11.641 0.486 1 86.06 85 GLY A N 1
ATOM 643 C CA . GLY A 1 85 ? -9.898 -10.695 0.601 1 86.06 85 GLY A CA 1
ATOM 644 C C . GLY A 1 85 ? -9.516 -9.289 0.185 1 86.06 85 GLY A C 1
ATOM 645 O O . GLY A 1 85 ? -8.438 -9.07 -0.369 1 86.06 85 GLY A O 1
ATOM 646 N N . PRO A 1 86 ? -10.43 -8.414 0.504 1 80.69 86 PRO A N 1
ATOM 647 C CA . PRO A 1 86 ? -10.141 -7.02 0.147 1 80.69 86 PRO A CA 1
ATOM 648 C C . PRO A 1 86 ? -8.914 -6.465 0.868 1 80.69 86 PRO A C 1
ATOM 650 O O . PRO A 1 86 ? -8.688 -6.785 2.037 1 80.69 86 PRO A O 1
ATOM 653 N N . ILE A 1 87 ? -8.039 -5.844 0.081 1 74.88 87 ILE A N 1
ATOM 654 C CA . ILE A 1 87 ? -6.832 -5.238 0.626 1 74.88 87 ILE A CA 1
ATOM 655 C C . ILE A 1 87 ? -7.094 -3.773 0.963 1 74.88 87 ILE A C 1
ATOM 657 O O . ILE A 1 87 ? -7.773 -3.07 0.211 1 74.88 87 ILE A O 1
ATOM 661 N N . SER A 1 88 ? -6.887 -3.414 2.182 1 71.88 88 SER A N 1
ATOM 662 C CA . SER A 1 88 ? -7.023 -2.016 2.576 1 71.88 88 SER A CA 1
ATOM 663 C C . SER A 1 88 ? -5.75 -1.501 3.24 1 71.88 88 SER A C 1
ATOM 665 O O . SER A 1 88 ? -5.125 -2.211 4.031 1 71.88 88 SER A O 1
ATOM 667 N N . PHE A 1 89 ? -5.352 -0.29 2.828 1 67.75 89 PHE A N 1
ATOM 668 C CA . PHE A 1 89 ? -4.172 0.325 3.418 1 67.75 89 PHE A CA 1
ATOM 669 C C . PHE A 1 89 ? -4.512 0.988 4.746 1 67.75 89 PHE A C 1
ATOM 671 O O . PHE A 1 89 ? -3.701 0.978 5.676 1 67.75 89 PHE A O 1
ATOM 678 N N . VAL A 1 90 ? -5.605 1.641 4.711 1 72.81 90 VAL A N 1
ATOM 679 C CA . VAL A 1 90 ? -5.969 2.438 5.879 1 72.81 90 VAL A CA 1
ATOM 680 C C . VAL A 1 90 ? -7.469 2.328 6.133 1 72.81 90 VAL A C 1
ATOM 682 O O . VAL A 1 90 ? -8.258 2.234 5.191 1 72.81 90 VAL A O 1
ATOM 685 N N . GLU A 1 91 ? -7.707 1.975 7.359 1 73.75 91 GLU A N 1
ATOM 686 C CA . GLU A 1 91 ? -9.109 2.07 7.738 1 73.75 91 GLU A CA 1
ATOM 687 C C . GLU A 1 91 ? -9.539 3.523 7.926 1 73.75 91 GLU A C 1
ATOM 689 O O . GLU A 1 91 ? -8.812 4.312 8.531 1 73.75 91 GLU A O 1
ATOM 694 N N . SER A 1 92 ? -10.516 3.787 7.293 1 71 92 SER A N 1
ATOM 695 C CA . SER A 1 92 ? -10.969 5.172 7.387 1 71 92 SER A CA 1
ATOM 696 C C . SER A 1 92 ? -11.344 5.535 8.82 1 71 92 SER A C 1
ATOM 698 O O . SER A 1 92 ? -11.992 4.742 9.516 1 71 92 SER A O 1
ATOM 700 N N . ILE A 1 93 ? -10.797 6.598 9.234 1 74.25 93 ILE A N 1
ATOM 701 C CA . ILE A 1 93 ? -11.203 7.195 10.5 1 74.25 93 ILE A CA 1
ATOM 702 C C . ILE A 1 93 ? -12.016 8.461 10.242 1 74.25 93 ILE A C 1
ATOM 704 O O . ILE A 1 93 ? -11.633 9.297 9.422 1 74.25 93 ILE A O 1
ATOM 708 N N . ASP A 1 94 ? -13.141 8.547 10.867 1 74.69 94 ASP A N 1
ATOM 709 C CA . ASP A 1 94 ? -14.078 9.641 10.648 1 74.69 94 ASP A CA 1
ATOM 710 C C . ASP A 1 94 ? -13.414 10.992 10.891 1 74.69 94 ASP A C 1
ATOM 712 O O . ASP A 1 94 ? -13.742 11.984 10.234 1 74.69 94 ASP A O 1
ATOM 716 N N . SER A 1 95 ? -12.5 11.078 11.719 1 79.88 95 SER A N 1
ATOM 717 C CA . SER A 1 95 ? -11.93 12.352 12.133 1 79.88 95 SER A CA 1
ATOM 718 C C . SER A 1 95 ? -10.859 12.82 11.148 1 79.88 95 SER A C 1
ATOM 720 O O . SER A 1 95 ? -10.406 13.969 11.203 1 79.88 95 SER A O 1
ATOM 722 N N . GLU A 1 96 ? -10.578 12.031 10.18 1 88.69 96 GLU A N 1
ATOM 723 C CA . GLU A 1 96 ? -9.531 12.406 9.227 1 88.69 96 GLU A CA 1
ATOM 724 C C . GLU A 1 96 ? -10.039 13.438 8.227 1 88.69 96 GLU A C 1
ATOM 726 O O . GLU A 1 96 ? -11.18 13.344 7.754 1 88.69 96 GLU A O 1
ATOM 731 N N . PRO A 1 97 ? -9.258 14.43 8.016 1 90.44 97 PRO A N 1
ATOM 732 C CA . PRO A 1 97 ? -9.656 15.398 6.988 1 90.44 97 PRO A CA 1
ATOM 733 C C . PRO A 1 97 ? -9.938 14.75 5.637 1 90.44 97 PRO A C 1
ATOM 735 O O . PRO A 1 97 ? -9.305 13.75 5.285 1 90.44 97 PRO A O 1
ATOM 738 N N . PRO A 1 98 ? -10.836 15.336 4.848 1 90.06 98 PRO A N 1
ATOM 739 C CA . PRO A 1 98 ? -11.164 14.789 3.527 1 90.06 98 PRO A CA 1
ATOM 740 C C . PRO A 1 98 ? -9.938 14.641 2.633 1 90.06 98 PRO A C 1
ATOM 742 O O . PRO A 1 98 ? -9.828 13.664 1.889 1 90.06 98 PRO A O 1
ATOM 745 N N . ALA A 1 99 ? -9.023 15.617 2.73 1 93.25 99 ALA A N 1
ATOM 746 C CA . ALA A 1 99 ? -7.812 15.578 1.921 1 93.25 99 ALA A CA 1
ATOM 747 C C . ALA A 1 99 ? -6.98 14.336 2.232 1 93.25 99 ALA A C 1
ATOM 749 O O . ALA A 1 99 ? -6.398 13.734 1.33 1 93.25 99 ALA A O 1
ATOM 750 N N . GLN A 1 100 ? -6.922 14.023 3.436 1 93.75 100 GLN A N 1
ATOM 751 C CA . GLN A 1 100 ? -6.18 12.852 3.881 1 93.75 100 GLN A CA 1
ATOM 752 C C . GLN A 1 100 ? -6.863 11.562 3.426 1 93.75 100 GLN A C 1
ATOM 754 O O . GLN A 1 100 ? -6.195 10.617 2.996 1 93.75 100 GLN A O 1
ATOM 759 N N . LYS A 1 101 ? -8.148 11.508 3.535 1 91 101 LYS A N 1
ATOM 760 C CA . LYS A 1 101 ? -8.906 10.367 3.025 1 91 101 LYS A CA 1
ATOM 761 C C . LYS A 1 101 ? -8.664 10.164 1.532 1 91 101 LYS A C 1
ATOM 763 O O . LYS A 1 101 ? -8.484 9.039 1.074 1 91 101 LYS A O 1
ATOM 768 N N . GLU A 1 102 ? -8.68 11.242 0.848 1 91.75 102 GLU A N 1
ATOM 769 C CA . GLU A 1 102 ? -8.406 11.188 -0.585 1 91.75 102 GLU A CA 1
ATOM 770 C C . GLU A 1 102 ? -7.008 10.641 -0.858 1 91.75 102 GLU A C 1
ATOM 772 O O . GLU A 1 102 ? -6.812 9.875 -1.803 1 91.75 102 GLU A O 1
ATOM 777 N N . LEU A 1 103 ? -6.07 11.055 -0.079 1 93.94 103 LEU A N 1
ATOM 778 C CA . LEU A 1 103 ? -4.703 10.562 -0.233 1 93.94 103 LEU A CA 1
ATOM 779 C C . LEU A 1 103 ? -4.648 9.047 -0.089 1 93.94 103 LEU A C 1
ATOM 781 O O . LEU A 1 103 ? -4 8.367 -0.888 1 93.94 103 LEU A O 1
ATOM 785 N N . TRP A 1 104 ? -5.344 8.516 0.904 1 91.56 104 TRP A N 1
ATOM 786 C CA . TRP A 1 104 ? -5.375 7.074 1.106 1 91.56 104 TRP A CA 1
ATOM 787 C C . TRP A 1 104 ? -6.012 6.371 -0.088 1 91.56 104 TRP A C 1
ATOM 789 O O . TRP A 1 104 ? -5.566 5.297 -0.493 1 91.56 104 TRP A O 1
ATOM 799 N N . LEU A 1 105 ? -7.031 6.938 -0.602 1 90.56 105 LEU A N 1
ATOM 800 C CA . LEU A 1 105 ? -7.711 6.355 -1.755 1 90.56 105 LEU A CA 1
ATOM 801 C C . LEU A 1 105 ? -6.789 6.328 -2.971 1 90.56 105 LEU A C 1
ATOM 803 O O . LEU A 1 105 ? -6.77 5.344 -3.713 1 90.56 105 LEU A O 1
ATOM 807 N N . ARG A 1 106 ? -6.082 7.398 -3.117 1 92.44 106 ARG A N 1
ATOM 808 C CA . ARG A 1 106 ? -5.137 7.445 -4.227 1 92.44 106 ARG A CA 1
ATOM 809 C C . ARG A 1 106 ? -4.055 6.383 -4.066 1 92.44 106 ARG A C 1
ATOM 811 O O . ARG A 1 106 ? -3.611 5.785 -5.051 1 92.44 106 ARG A O 1
ATOM 818 N N . MET A 1 107 ? -3.59 6.219 -2.916 1 91.88 107 MET A N 1
ATOM 819 C CA . MET A 1 107 ? -2.615 5.164 -2.643 1 91.88 107 MET A CA 1
ATOM 820 C C . MET A 1 107 ? -3.195 3.791 -2.957 1 91.88 107 MET A C 1
ATOM 822 O O . MET A 1 107 ? -2.545 2.971 -3.605 1 91.88 107 MET A O 1
ATOM 826 N N . ARG A 1 108 ? -4.371 3.561 -2.432 1 90.06 108 ARG A N 1
ATOM 827 C CA . ARG A 1 108 ? -5.07 2.311 -2.705 1 90.06 108 ARG A CA 1
ATOM 828 C C . ARG A 1 108 ? -5.188 2.064 -4.207 1 90.06 108 ARG A C 1
ATOM 830 O O . ARG A 1 108 ? -4.879 0.974 -4.688 1 90.06 108 ARG A O 1
ATOM 837 N N . ASP A 1 109 ? -5.648 3.102 -4.898 1 92.56 109 ASP A N 1
ATOM 838 C CA . ASP A 1 109 ? -5.855 2.973 -6.336 1 92.56 109 ASP A CA 1
ATOM 839 C C . ASP A 1 109 ? -4.539 2.689 -7.059 1 92.56 109 ASP A C 1
ATOM 841 O O . ASP A 1 109 ? -4.512 1.945 -8.039 1 92.56 109 ASP A O 1
ATOM 845 N N . ALA A 1 110 ? -3.467 3.314 -6.59 1 93.44 110 ALA A N 1
ATOM 846 C CA . ALA A 1 110 ? -2.158 3.076 -7.191 1 93.44 110 ALA A CA 1
ATOM 847 C C . ALA A 1 110 ? -1.753 1.611 -7.062 1 93.44 110 ALA A C 1
ATOM 849 O O . ALA A 1 110 ? -1.253 1.012 -8.016 1 93.44 110 ALA A O 1
ATOM 850 N N . VAL A 1 111 ? -1.99 1.021 -5.988 1 92.25 111 VAL A N 1
ATOM 851 C CA . VAL A 1 111 ? -1.67 -0.384 -5.762 1 92.25 111 VAL A CA 1
ATOM 852 C C . VAL A 1 111 ? -2.586 -1.267 -6.605 1 92.25 111 VAL A C 1
ATOM 854 O O . VAL A 1 111 ? -2.133 -2.24 -7.211 1 92.25 111 VAL A O 1
ATOM 857 N N . ARG A 1 112 ? -3.842 -0.942 -6.578 1 92.62 112 ARG A N 1
ATOM 858 C CA . ARG A 1 112 ? -4.812 -1.689 -7.375 1 92.62 112 ARG A CA 1
ATOM 859 C C . ARG A 1 112 ? -4.406 -1.721 -8.844 1 92.62 112 ARG A C 1
ATOM 861 O O . ARG A 1 112 ? -4.523 -2.754 -9.508 1 92.62 112 ARG A O 1
ATOM 868 N N . GLU A 1 113 ? -3.975 -0.625 -9.273 1 95.88 113 GLU A N 1
ATOM 869 C CA . GLU A 1 113 ? -3.555 -0.531 -10.672 1 95.88 113 GLU A CA 1
ATOM 870 C C . GLU A 1 113 ? -2.389 -1.473 -10.961 1 95.88 113 GLU A C 1
ATOM 872 O O . GLU A 1 113 ? -2.352 -2.119 -12.008 1 95.88 113 GLU A O 1
ATOM 877 N N . VAL A 1 114 ? -1.479 -1.571 -10.055 1 96 114 VAL A N 1
ATOM 878 C CA . VAL A 1 114 ? -0.345 -2.473 -10.234 1 96 114 VAL A CA 1
ATOM 879 C C . VAL A 1 114 ? -0.832 -3.92 -10.25 1 96 114 VAL A C 1
ATOM 881 O O . VAL A 1 114 ? -0.489 -4.688 -11.148 1 96 114 VAL A O 1
ATOM 884 N N . LEU A 1 115 ? -1.639 -4.242 -9.289 1 95.5 115 LEU A N 1
ATOM 885 C CA . LEU A 1 115 ? -2.117 -5.613 -9.141 1 95.5 115 LEU A CA 1
ATOM 886 C C . LEU A 1 115 ? -2.973 -6.02 -10.336 1 95.5 115 LEU A C 1
ATOM 888 O O . LEU A 1 115 ? -2.779 -7.094 -10.906 1 95.5 115 LEU A O 1
ATOM 892 N N . ASP A 1 116 ? -3.865 -5.148 -10.766 1 96.88 116 ASP A N 1
ATOM 893 C CA . ASP A 1 116 ? -4.824 -5.469 -11.82 1 96.88 116 ASP A CA 1
ATOM 894 C C . ASP A 1 116 ? -4.223 -5.234 -13.203 1 96.88 116 ASP A C 1
ATOM 896 O O . ASP A 1 116 ? -4.773 -5.68 -14.211 1 96.88 116 ASP A O 1
ATOM 900 N N . GLY A 1 117 ? -3.098 -4.617 -13.203 1 97.75 117 GLY A N 1
ATOM 901 C CA . GLY A 1 117 ? -2.389 -4.406 -14.453 1 97.75 117 GLY A CA 1
ATOM 902 C C . GLY A 1 117 ? -1.336 -5.465 -14.727 1 97.75 117 GLY A C 1
ATOM 903 O O . GLY A 1 117 ? -0.694 -5.449 -15.781 1 97.75 117 GLY A O 1
ATOM 904 N N . THR A 1 118 ? -1.152 -6.391 -13.812 1 98.31 118 THR A N 1
ATOM 905 C CA . THR A 1 118 ? -0.14 -7.434 -13.938 1 98.31 118 THR A CA 1
ATOM 906 C C . THR A 1 118 ? -0.791 -8.797 -14.156 1 98.31 118 THR A C 1
ATOM 908 O O . THR A 1 118 ? -1.492 -9.305 -13.273 1 98.31 118 THR A O 1
ATOM 911 N N . THR A 1 119 ? -0.497 -9.422 -15.297 1 98.62 119 THR A N 1
ATOM 912 C CA . THR A 1 119 ? -1.033 -10.75 -15.57 1 98.62 119 THR A CA 1
ATOM 913 C C . THR A 1 119 ? -0.138 -11.828 -14.969 1 98.62 119 THR A C 1
ATOM 915 O O . THR A 1 119 ? 1.043 -11.594 -14.711 1 98.62 119 THR A O 1
ATOM 918 N N . LEU A 1 120 ? -0.752 -12.984 -14.773 1 98.56 120 LEU A N 1
ATOM 919 C CA . LEU A 1 120 ? 0.022 -14.133 -14.336 1 98.56 120 LEU A CA 1
ATOM 920 C C . LEU A 1 120 ? 1.058 -14.531 -15.383 1 98.56 120 LEU A C 1
ATOM 922 O O . LEU A 1 120 ? 2.162 -14.961 -15.039 1 98.56 120 LEU A O 1
ATOM 926 N N . LYS A 1 121 ? 0.707 -14.398 -16.641 1 98.38 121 LYS A N 1
ATOM 927 C CA . LYS A 1 121 ? 1.652 -14.688 -17.719 1 98.38 121 LYS A CA 1
ATOM 928 C C . LYS A 1 121 ? 2.898 -13.812 -17.609 1 98.38 121 LYS A C 1
ATOM 930 O O . LYS A 1 121 ? 4.023 -14.305 -17.734 1 98.38 121 LYS A O 1
ATOM 935 N N . TYR A 1 122 ? 2.715 -12.562 -17.375 1 97.69 122 TYR A N 1
ATOM 936 C CA . TYR A 1 122 ? 3.836 -11.648 -17.188 1 97.69 122 TYR A CA 1
ATOM 937 C C . TYR A 1 122 ? 4.75 -12.117 -16.062 1 97.69 122 TYR A C 1
ATOM 939 O O . TYR A 1 122 ? 5.973 -12.156 -16.234 1 97.69 122 TYR A O 1
ATOM 947 N N . LEU A 1 123 ? 4.172 -12.492 -14.945 1 97.5 123 LEU A N 1
ATOM 948 C CA . LEU A 1 123 ? 4.949 -12.914 -13.789 1 97.5 123 LEU A CA 1
ATOM 949 C C . LEU A 1 123 ? 5.703 -14.211 -14.086 1 97.5 123 LEU A C 1
ATOM 951 O O . LEU A 1 123 ? 6.844 -14.383 -13.656 1 97.5 123 LEU A O 1
ATOM 955 N N . ALA A 1 124 ? 5.051 -15.086 -14.766 1 97 124 ALA A N 1
ATOM 956 C CA . ALA A 1 124 ? 5.652 -16.375 -15.078 1 97 124 ALA A CA 1
ATOM 957 C C . ALA A 1 124 ? 6.832 -16.219 -16.031 1 97 124 ALA A C 1
ATOM 959 O O . ALA A 1 124 ? 7.781 -17 -16 1 97 124 ALA A O 1
ATOM 960 N N . GLU A 1 125 ? 6.816 -15.188 -16.875 1 95.56 125 GLU A N 1
ATOM 961 C CA . GLU A 1 125 ? 7.828 -15 -17.906 1 95.56 125 GLU A CA 1
ATOM 962 C C . GLU A 1 125 ? 8.906 -14.016 -17.453 1 95.56 125 GLU A C 1
ATOM 964 O O . GLU A 1 125 ? 9.883 -13.781 -18.172 1 95.56 125 GLU A O 1
ATOM 969 N N . PHE A 1 126 ? 8.664 -13.539 -16.281 1 90.5 126 PHE A N 1
ATOM 970 C CA . PHE A 1 126 ? 9.609 -12.562 -15.766 1 90.5 126 PHE A CA 1
ATOM 971 C C . PHE A 1 126 ? 10.992 -13.18 -15.609 1 90.5 126 PHE A C 1
ATOM 973 O O . PHE A 1 126 ? 11.141 -14.266 -15.047 1 90.5 126 PHE A O 1
ATOM 980 N N . ASN A 1 127 ? 12.062 -12.734 -16.297 1 75.94 127 ASN A N 1
ATOM 981 C CA . ASN A 1 127 ? 13.453 -13.172 -16.203 1 75.94 127 ASN A CA 1
ATOM 982 C C . ASN A 1 127 ? 14.289 -12.195 -15.383 1 75.94 127 ASN A C 1
ATOM 984 O O . ASN A 1 127 ? 14.117 -10.984 -15.484 1 75.94 127 ASN A O 1
ATOM 988 N N . ASP A 1 128 ? 14.789 -12.672 -14.148 1 63.34 128 ASP A N 1
ATOM 989 C CA . ASP A 1 128 ? 15.578 -11.945 -13.164 1 63.34 128 ASP A CA 1
ATOM 990 C C . ASP A 1 128 ? 16.641 -11.086 -13.836 1 63.34 128 ASP A C 1
ATOM 992 O O . ASP A 1 128 ? 17.172 -10.156 -13.227 1 63.34 128 ASP A O 1
ATOM 996 N N . SER A 1 129 ? 17.359 -11.695 -14.906 1 57.31 129 SER A N 1
ATOM 997 C CA . SER A 1 129 ? 18.406 -10.797 -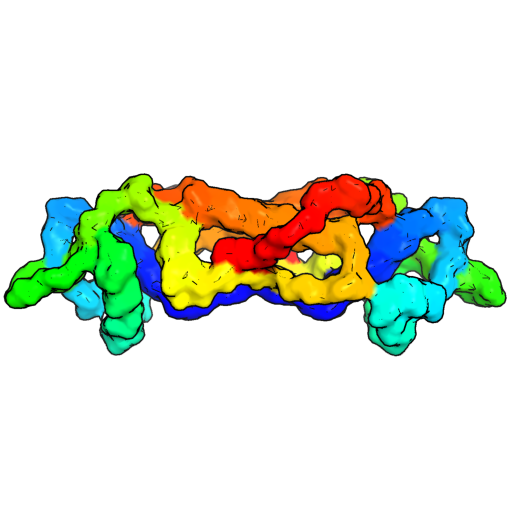15.398 1 57.31 129 SER A CA 1
ATOM 998 C C . SER A 1 129 ? 17.953 -9.344 -15.328 1 57.31 129 SER A C 1
ATOM 1000 O O . SER A 1 129 ? 18.75 -8.43 -15.555 1 57.31 129 SER A O 1
ATOM 1002 N N . ASP A 1 130 ? 16.844 -9.359 -15.102 1 48.72 130 ASP A N 1
ATOM 1003 C CA . ASP A 1 130 ? 16.359 -7.988 -15.031 1 48.72 130 ASP A CA 1
ATOM 1004 C C . ASP A 1 130 ? 16.609 -7.387 -13.648 1 48.72 130 ASP A C 1
ATOM 1006 O O . ASP A 1 130 ? 16.75 -8.117 -12.664 1 48.72 130 ASP A O 1
ATOM 1010 N N . LYS A 1 131 ? 16.812 -6.082 -13.383 1 49.84 131 LYS A N 1
ATOM 1011 C CA . LYS A 1 131 ? 17.453 -5.156 -12.453 1 49.84 131 LYS A CA 1
ATOM 1012 C C . LYS A 1 131 ? 16.906 -5.328 -11.039 1 49.84 131 LYS A C 1
ATOM 1014 O O . LYS A 1 131 ? 15.984 -4.621 -10.633 1 49.84 131 LYS A O 1
ATOM 1019 N N . LEU A 1 132 ? 16.594 -6.676 -10.523 1 52.19 1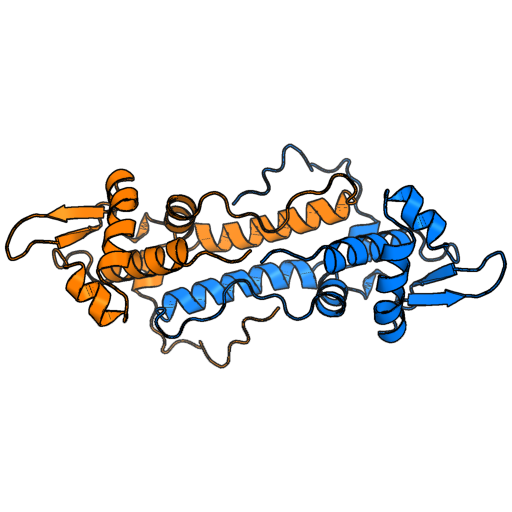32 LEU A N 1
ATOM 1020 C CA . LEU A 1 132 ? 16.062 -6.523 -9.164 1 52.19 132 LEU A CA 1
ATOM 1021 C C . LEU A 1 132 ? 17.172 -6.086 -8.211 1 52.19 132 LEU A C 1
ATOM 1023 O O . LEU A 1 132 ? 17.938 -6.918 -7.719 1 52.19 132 LEU A O 1
ATOM 1027 N N . ASP A 1 133 ? 18.125 -5.406 -8.438 1 45.81 133 ASP A N 1
ATOM 1028 C CA . ASP A 1 133 ? 19.156 -5.023 -7.477 1 45.81 133 ASP A CA 1
ATOM 1029 C C . ASP A 1 133 ? 18.578 -4.855 -6.074 1 45.81 133 ASP A C 1
ATOM 1031 O O . ASP A 1 133 ? 17.359 -4.848 -5.902 1 45.81 133 ASP A O 1
ATOM 1035 N N . ASN A 1 134 ? 19.406 -4.27 -5.094 1 45.84 134 ASN A N 1
ATOM 1036 C CA . ASN A 1 134 ? 19.359 -3.938 -3.674 1 45.84 134 ASN A CA 1
ATOM 1037 C C . ASN A 1 134 ? 18.031 -3.314 -3.273 1 45.84 134 ASN A C 1
ATOM 1039 O O . ASN A 1 134 ? 17.938 -2.1 -3.088 1 45.84 134 ASN A O 1
ATOM 1043 N N . TYR A 1 135 ? 16.953 -3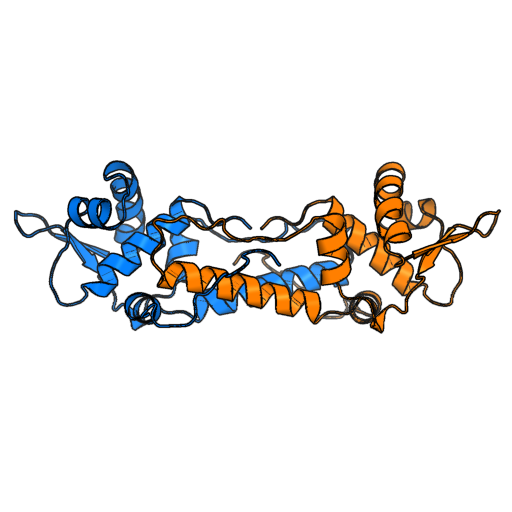.926 -3.662 1 49.56 135 TYR A N 1
ATOM 1044 C CA . TYR A 1 135 ? 15.727 -3.145 -3.682 1 49.56 135 TYR A CA 1
ATOM 1045 C C . TYR A 1 135 ? 15.211 -2.9 -2.27 1 49.56 135 TYR A C 1
ATOM 1047 O O . TYR A 1 135 ? 15.172 -3.822 -1.449 1 49.56 135 TYR A O 1
ATOM 1055 N N . MET A 1 136 ? 15.57 -1.854 -1.722 1 54.78 136 MET A N 1
ATOM 1056 C CA . MET A 1 136 ? 15.047 -1.321 -0.468 1 54.78 136 MET A CA 1
ATOM 1057 C C . MET A 1 136 ? 13.523 -1.236 -0.51 1 54.78 136 MET A C 1
ATOM 1059 O O . MET A 1 136 ? 12.953 -0.634 -1.424 1 54.78 136 MET A O 1
ATOM 1063 N N . PHE A 1 137 ? 12.82 -2.271 0.213 1 56.94 137 PHE A N 1
ATOM 1064 C CA . PHE A 1 137 ? 11.375 -2.438 0.252 1 56.94 137 PHE A CA 1
ATOM 1065 C C . PHE A 1 137 ? 10.727 -1.341 1.091 1 56.94 137 PHE A C 1
ATOM 1067 O O . PHE A 1 137 ? 9.562 -1.456 1.48 1 56.94 137 PHE A O 1
ATOM 1074 N N . TYR A 1 138 ? 11.703 -0.378 1.405 1 62.66 138 TYR A N 1
ATOM 1075 C CA . TYR A 1 138 ? 11.125 0.658 2.252 1 62.66 138 TYR A CA 1
ATOM 1076 C C . TYR A 1 138 ? 10.758 1.888 1.432 1 62.66 138 TYR A C 1
ATOM 1078 O O . TYR A 1 138 ? 11.375 2.162 0.4 1 62.66 138 TYR A O 1
ATOM 1086 N N . ILE A 1 139 ? 9.664 2.445 1.739 1 64.69 139 ILE A N 1
ATOM 1087 C CA . ILE A 1 139 ? 9.227 3.701 1.139 1 64.69 139 ILE A CA 1
ATOM 1088 C C . ILE A 1 139 ? 9.719 4.875 1.983 1 64.69 139 ILE A C 1
ATOM 1090 O O . ILE A 1 139 ? 9.758 4.789 3.213 1 64.69 139 ILE A O 1
ATOM 1094 N N . MET B 1 1 ? 0.071 -2.576 4.133 1 52.91 1 MET B N 1
ATOM 1095 C CA . MET B 1 1 ? 0.821 -1.657 4.984 1 52.91 1 MET B CA 1
ATOM 1096 C C . MET B 1 1 ? -0.118 -0.721 5.738 1 52.91 1 MET B C 1
ATOM 1098 O O . MET B 1 1 ? -1.168 -0.34 5.219 1 52.91 1 MET B O 1
ATOM 1102 N N . LYS B 1 2 ? -0.214 -0.992 7.082 1 69.38 2 LYS B N 1
ATOM 1103 C CA . LYS B 1 2 ? -1.141 -0.126 7.809 1 69.38 2 LYS B CA 1
ATOM 1104 C C . LYS B 1 2 ? -0.437 1.129 8.312 1 69.38 2 LYS B C 1
ATOM 1106 O O . LYS B 1 2 ? 0.636 1.045 8.914 1 69.38 2 LYS B O 1
ATOM 1111 N N . ILE B 1 3 ? -0.63 2.238 7.777 1 81.5 3 ILE B N 1
ATOM 1112 C CA . ILE B 1 3 ? -0.157 3.5 8.336 1 81.5 3 ILE B CA 1
ATOM 1113 C C . ILE B 1 3 ? -0.602 3.615 9.789 1 81.5 3 ILE B C 1
ATOM 1115 O O . ILE B 1 3 ? -1.773 3.4 10.109 1 81.5 3 ILE B O 1
ATOM 1119 N N . SER B 1 4 ? 0.337 3.836 10.625 1 85.69 4 SER B N 1
ATOM 1120 C CA . SER B 1 4 ? 0.059 3.928 12.055 1 85.69 4 SER B CA 1
ATOM 1121 C C . SER B 1 4 ? -0.762 5.172 12.383 1 85.69 4 SER B C 1
ATOM 1123 O O . SER B 1 4 ? -0.847 6.094 11.57 1 85.69 4 SER B O 1
ATOM 1125 N N . THR B 1 5 ? -1.29 5.164 13.555 1 87.12 5 THR B N 1
ATOM 1126 C CA . THR B 1 5 ? -2.006 6.34 14.039 1 87.12 5 THR B CA 1
ATOM 1127 C C . THR B 1 5 ? -1.07 7.543 14.133 1 87.12 5 THR B C 1
ATOM 1129 O O . THR B 1 5 ? -1.485 8.68 13.898 1 87.12 5 THR B O 1
ATOM 1132 N N . LYS B 1 6 ? 0.172 7.238 14.453 1 91.19 6 LYS B N 1
ATOM 1133 C CA . LYS B 1 6 ? 1.166 8.305 14.531 1 91.19 6 LYS B CA 1
ATOM 1134 C C . LYS B 1 6 ? 1.313 9.016 13.188 1 91.19 6 LYS B C 1
ATOM 1136 O O . LYS B 1 6 ? 1.33 10.25 13.133 1 91.19 6 LYS B O 1
ATOM 1141 N N . GLY B 1 7 ? 1.415 8.219 12.164 1 92.44 7 GLY B N 1
ATOM 1142 C CA . GLY B 1 7 ? 1.493 8.797 10.836 1 92.44 7 GLY B CA 1
ATOM 1143 C C . GLY B 1 7 ? 0.228 9.531 10.43 1 92.44 7 GLY B C 1
ATOM 1144 O O . GLY B 1 7 ? 0.292 10.625 9.867 1 92.44 7 GLY B O 1
ATOM 1145 N N . ARG B 1 8 ? -0.877 8.984 10.766 1 92.31 8 ARG B N 1
ATOM 1146 C CA . ARG B 1 8 ? -2.164 9.547 10.375 1 92.31 8 ARG B CA 1
ATOM 1147 C C . ARG B 1 8 ? -2.424 10.867 11.086 1 92.31 8 ARG B C 1
ATOM 1149 O O . ARG B 1 8 ? -2.752 11.875 10.453 1 92.31 8 ARG B O 1
ATOM 1156 N N . TYR B 1 9 ? -2.219 10.859 12.359 1 94.19 9 TYR B N 1
ATOM 1157 C CA . TYR B 1 9 ? -2.486 12.07 13.133 1 94.19 9 TYR B CA 1
ATOM 1158 C C . TYR B 1 9 ? -1.423 13.125 12.867 1 94.19 9 TYR B C 1
ATOM 1160 O O . TYR B 1 9 ? -1.713 14.328 12.898 1 94.19 9 TYR B O 1
ATOM 1168 N N . GLY B 1 10 ? -0.261 12.633 12.641 1 96.25 10 GLY B N 1
ATOM 1169 C CA . GLY B 1 10 ? 0.767 13.57 12.219 1 96.25 10 GLY B CA 1
ATOM 1170 C C . GLY B 1 10 ? 0.416 14.312 10.945 1 96.25 10 GLY B C 1
ATOM 1171 O O . GLY B 1 10 ? 0.592 15.531 10.852 1 96.25 10 GLY B O 1
ATOM 1172 N N . LEU B 1 11 ? -0.053 13.57 10.039 1 97 11 LEU B N 1
ATOM 1173 C CA . LEU B 1 11 ? -0.466 14.188 8.789 1 97 11 LEU B CA 1
ATOM 1174 C C . LEU B 1 11 ? -1.645 15.133 9.008 1 97 11 LEU B C 1
ATOM 1176 O O . LEU B 1 11 ? -1.683 16.234 8.445 1 97 11 LEU B O 1
ATOM 1180 N N . THR B 1 12 ? -2.592 14.727 9.828 1 96.56 12 THR B N 1
ATOM 1181 C CA . THR B 1 12 ? -3.717 15.578 10.188 1 96.56 12 THR B CA 1
ATOM 1182 C C . THR B 1 12 ? -3.225 16.891 10.781 1 96.56 12 THR B C 1
ATOM 1184 O O . THR B 1 12 ? -3.689 17.969 10.391 1 96.56 12 THR B O 1
ATOM 1187 N N . LEU B 1 13 ? -2.334 16.797 11.719 1 97.12 13 LEU B N 1
ATOM 1188 C CA . LEU B 1 13 ? -1.751 17.969 12.367 1 97.12 13 LEU B CA 1
ATOM 1189 C C . LEU B 1 13 ? -1.089 18.891 11.352 1 97.12 13 LEU B C 1
ATOM 1191 O O . LEU B 1 13 ? -1.334 20.094 11.344 1 97.12 13 LEU B O 1
ATOM 1195 N N . MET B 1 14 ? -0.347 18.312 10.438 1 98.38 14 MET B N 1
ATOM 1196 C CA . MET B 1 14 ? 0.391 19.094 9.445 1 98.38 14 MET B CA 1
ATOM 1197 C C . MET B 1 14 ? -0.561 19.766 8.461 1 98.38 14 MET B C 1
ATOM 1199 O O . MET B 1 14 ? -0.329 20.906 8.047 1 98.38 14 MET B O 1
ATOM 1203 N N . ILE B 1 15 ? -1.589 19.078 8.109 1 97.88 15 ILE B N 1
ATOM 1204 C CA . ILE B 1 15 ? -2.59 19.672 7.23 1 97.88 15 ILE B CA 1
ATOM 1205 C C . ILE B 1 15 ? -3.246 20.859 7.922 1 97.88 15 ILE B C 1
ATOM 1207 O O . ILE B 1 15 ? -3.451 21.906 7.309 1 97.88 15 ILE B O 1
ATOM 1211 N N . SER B 1 16 ? -3.586 20.703 9.164 1 97.06 16 SER B N 1
ATOM 1212 C CA . SER B 1 16 ? -4.195 21.766 9.945 1 97.06 16 SER B CA 1
ATOM 1213 C C . SER B 1 16 ? -3.301 23 9.984 1 97.06 16 SER B C 1
ATOM 1215 O O . SER B 1 16 ? -3.777 24.125 9.836 1 97.06 16 SER B O 1
ATOM 1217 N N . LEU B 1 17 ? -2.049 22.812 10.195 1 98.06 17 LEU B N 1
ATOM 1218 C CA . LEU B 1 17 ? -1.098 23.922 10.219 1 98.06 17 LEU B CA 1
ATOM 1219 C C . LEU B 1 17 ? -0.993 24.594 8.852 1 98.06 17 LEU B C 1
ATOM 1221 O O . LEU B 1 17 ? -0.938 25.812 8.75 1 98.06 17 LEU B O 1
ATOM 1225 N N . ALA B 1 18 ? -0.958 23.75 7.836 1 98.25 18 ALA B N 1
ATOM 1226 C CA . ALA B 1 18 ? -0.822 24.266 6.477 1 98.25 18 ALA B CA 1
ATOM 1227 C C . ALA B 1 18 ? -2.021 25.125 6.098 1 98.25 18 ALA B C 1
ATOM 1229 O O . ALA B 1 18 ? -1.875 26.125 5.391 1 98.25 18 ALA B O 1
ATOM 1230 N N . LYS B 1 19 ? -3.189 24.75 6.539 1 96.69 19 LYS B N 1
ATOM 1231 C CA . LYS B 1 19 ? -4.406 25.5 6.262 1 96.69 19 LYS B CA 1
ATOM 1232 C C . LYS B 1 19 ? -4.32 26.922 6.84 1 96.69 19 LYS B C 1
ATOM 1234 O O . LYS B 1 19 ? -5.023 27.828 6.387 1 96.69 19 LYS B O 1
ATOM 1239 N N . ARG B 1 20 ? -3.455 27.094 7.773 1 96.12 20 ARG B N 1
ATOM 1240 C CA . ARG B 1 20 ? -3.338 28.375 8.477 1 96.12 20 ARG B CA 1
ATOM 1241 C C . ARG B 1 20 ? -2.021 29.062 8.141 1 96.12 20 ARG B C 1
ATOM 1243 O O . ARG B 1 20 ? -1.604 29.984 8.836 1 96.12 20 ARG B O 1
ATOM 1250 N N . GLU B 1 21 ? -1.37 28.531 7.184 1 95.62 21 GLU B N 1
ATOM 1251 C CA . GLU B 1 21 ? -0.095 29.125 6.805 1 95.62 21 GLU B CA 1
ATOM 1252 C C . GLU B 1 21 ? -0.249 30.625 6.531 1 95.62 21 GLU B C 1
ATOM 1254 O O . GLU B 1 21 ? -1.142 31.031 5.785 1 95.62 21 GLU B O 1
ATOM 1259 N N . GLY B 1 22 ? 0.552 31.422 7.145 1 92.19 22 GLY B N 1
ATOM 1260 C CA . GLY B 1 22 ? 0.531 32.875 6.949 1 92.19 22 GLY B CA 1
ATOM 1261 C C . GLY B 1 22 ? -0.429 33.594 7.879 1 92.19 22 GLY B C 1
ATOM 1262 O O . GLY B 1 22 ? -0.54 34.812 7.84 1 92.19 22 GLY B O 1
ATOM 1263 N N . GLN B 1 23 ? -1.182 32.875 8.734 1 94 23 GLN B N 1
ATOM 1264 C CA . GLN B 1 23 ? -2.189 33.438 9.609 1 94 23 GLN B CA 1
ATOM 1265 C C . GLN B 1 23 ? -1.725 33.438 11.062 1 94 23 GLN B C 1
ATOM 1267 O O . GLN B 1 23 ? -2.49 33.781 11.969 1 94 23 GLN B O 1
ATOM 1272 N N . GLY B 1 24 ? -0.438 33.094 11.312 1 91.25 24 GLY B N 1
ATOM 1273 C CA . GLY B 1 24 ? 0.079 33.031 12.672 1 91.25 24 GLY B CA 1
ATOM 1274 C C . GLY B 1 24 ? 0.116 31.641 13.258 1 91.25 24 GLY B C 1
ATOM 1275 O O . GLY B 1 24 ? 0.036 30.656 12.523 1 91.25 24 GLY B O 1
ATOM 1276 N N . CYS B 1 25 ? 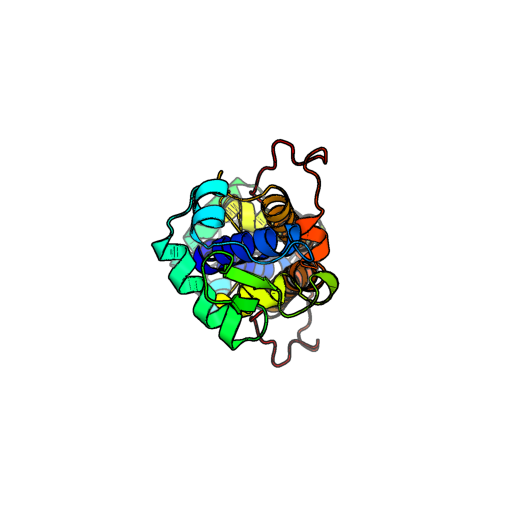0.249 31.594 14.594 1 96.25 25 CYS B N 1
ATOM 1277 C CA . CYS B 1 25 ? 0.395 30.328 15.305 1 96.25 25 CYS B CA 1
ATOM 1278 C C . CYS B 1 25 ? -0.964 29.75 15.695 1 96.25 25 CYS B C 1
ATOM 1280 O O . CYS B 1 25 ? -1.948 30.5 15.781 1 96.25 25 CYS B O 1
ATOM 1282 N N . VAL B 1 26 ? -1.016 28.453 15.797 1 96.12 26 VAL B N 1
ATOM 1283 C CA . VAL B 1 26 ? -2.211 27.781 16.297 1 96.12 26 VAL B CA 1
ATOM 1284 C C . VAL B 1 26 ? -1.839 26.859 17.453 1 96.12 26 VAL B C 1
ATOM 1286 O O . VAL B 1 26 ? -0.799 26.188 17.406 1 96.12 26 VAL B O 1
ATOM 1289 N N . SER B 1 27 ? -2.67 26.875 18.453 1 95.56 27 SER B N 1
ATOM 1290 C CA . SER B 1 27 ? -2.408 26.031 19.625 1 95.56 27 SER B CA 1
ATOM 1291 C C . SER B 1 27 ? -2.742 24.578 19.344 1 95.56 27 SER B C 1
ATOM 1293 O O . SER B 1 27 ? -3.617 24.281 18.516 1 95.56 27 SER B O 1
ATOM 1295 N N . LEU B 1 28 ? -2.088 23.656 20.016 1 95.06 28 LEU B N 1
ATOM 1296 C CA . LEU B 1 28 ? -2.391 22.234 19.906 1 95.06 28 LEU B CA 1
ATOM 1297 C C . LEU B 1 28 ? -3.82 21.938 20.344 1 95.06 28 LEU B C 1
ATOM 1299 O O . LEU B 1 28 ? -4.48 21.062 19.781 1 95.06 28 LEU B O 1
ATOM 1303 N N . LYS B 1 29 ? -4.234 22.688 21.359 1 94.56 29 LYS B N 1
ATOM 1304 C CA . LYS B 1 29 ? -5.602 22.531 21.859 1 94.56 29 LYS B CA 1
ATOM 1305 C C . LYS B 1 29 ? -6.621 22.797 20.75 1 94.56 29 LYS B C 1
ATOM 1307 O O . LYS B 1 29 ? -7.582 22.031 20.594 1 94.56 29 LYS B O 1
ATOM 1312 N N . THR B 1 30 ? -6.445 23.859 20.047 1 95.5 30 THR B N 1
ATOM 1313 C CA . THR B 1 30 ? -7.34 24.203 18.953 1 95.5 30 THR B CA 1
ATOM 1314 C C . THR B 1 30 ? -7.344 23.109 17.891 1 95.5 30 THR B C 1
ATOM 1316 O O . THR B 1 30 ? -8.406 22.688 17.438 1 95.5 30 THR B O 1
ATOM 1319 N N . ILE B 1 31 ? -6.203 22.594 17.516 1 95.38 31 ILE B N 1
ATOM 1320 C CA . ILE B 1 31 ? -6.086 21.547 16.5 1 95.38 31 ILE B CA 1
ATOM 1321 C C . ILE B 1 31 ? -6.754 20.266 17 1 95.38 31 ILE B C 1
ATOM 1323 O O . ILE B 1 31 ? -7.48 19.609 16.25 1 95.38 31 ILE B O 1
ATOM 1327 N N . ALA B 1 32 ? -6.484 19.938 18.234 1 95.56 32 ALA B N 1
ATOM 1328 C CA . ALA B 1 32 ? -7.078 18.75 18.828 1 95.56 32 ALA B CA 1
ATOM 1329 C C . ALA B 1 32 ? -8.602 18.812 18.812 1 95.56 32 ALA B C 1
ATOM 1331 O O . ALA B 1 32 ? -9.266 17.875 18.391 1 95.56 32 ALA B O 1
ATOM 1332 N N . GLU B 1 33 ? -9.148 19.922 19.172 1 94.56 33 GLU B N 1
ATOM 1333 C CA . GLU B 1 33 ? -10.594 20.109 19.219 1 94.56 33 GLU B CA 1
ATOM 1334 C C . GLU B 1 33 ? -11.219 20.062 17.828 1 94.56 33 GLU B C 1
ATOM 1336 O O . GLU B 1 33 ? -12.242 19.422 17.625 1 94.56 33 GLU B O 1
ATOM 1341 N N . GLU B 1 34 ? -10.594 20.672 16.906 1 93.81 34 GLU B N 1
ATOM 1342 C CA . GLU B 1 34 ? -11.125 20.75 15.555 1 93.81 34 GLU B CA 1
ATOM 1343 C C . GLU B 1 34 ? -11.094 19.391 14.867 1 93.81 34 GLU B C 1
ATOM 1345 O O . GLU B 1 34 ? -11.852 19.156 13.922 1 93.81 34 GLU B O 1
ATOM 1350 N N . ASN B 1 35 ? -10.203 18.516 15.312 1 93.06 35 ASN B N 1
ATOM 1351 C CA . ASN B 1 35 ? -10.039 17.219 14.641 1 93.06 35 ASN B CA 1
ATOM 1352 C C . ASN B 1 35 ? -10.445 16.062 15.547 1 93.06 35 ASN B C 1
ATOM 1354 O O . ASN B 1 35 ? -10.195 14.906 15.227 1 93.06 35 ASN B O 1
ATOM 1358 N N . ASN B 1 36 ? -11 16.391 16.688 1 91.94 36 ASN B N 1
ATOM 1359 C CA . ASN B 1 36 ? -11.477 15.398 17.641 1 91.94 36 ASN B CA 1
ATOM 1360 C C . ASN B 1 36 ? -10.359 14.445 18.047 1 91.94 36 ASN B C 1
ATOM 1362 O O . ASN B 1 36 ? -10.523 13.227 17.969 1 91.94 36 ASN B O 1
ATOM 1366 N N . LEU B 1 37 ? -9.219 15.047 18.344 1 91.94 37 LEU B N 1
ATOM 1367 C CA . LEU B 1 37 ? -8.055 14.305 18.812 1 91.94 37 LEU B CA 1
ATOM 1368 C C . LEU B 1 37 ? -7.695 14.711 20.234 1 91.94 37 LEU B C 1
ATOM 1370 O O . LEU B 1 37 ? -8.125 15.766 20.719 1 91.94 37 LEU B O 1
ATOM 1374 N N . SER B 1 38 ? -6.969 13.82 20.844 1 90.94 38 SER B N 1
ATOM 1375 C CA . SER B 1 38 ? -6.484 14.141 22.172 1 90.94 38 SER B CA 1
ATOM 1376 C C . SER B 1 38 ? -5.297 15.102 22.125 1 90.94 38 SER B C 1
ATOM 1378 O O . SER B 1 38 ? -4.41 14.938 21.281 1 90.94 38 SER B O 1
ATOM 1380 N N . ASP B 1 39 ? -5.312 16.047 23.062 1 89.75 39 ASP B N 1
ATOM 1381 C CA . ASP B 1 39 ? -4.199 16.984 23.172 1 89.75 39 ASP B CA 1
ATOM 1382 C C . ASP B 1 39 ? -2.898 16.25 23.5 1 89.75 39 ASP B C 1
ATOM 1384 O O . ASP B 1 39 ? -1.846 16.562 22.938 1 89.75 39 ASP B O 1
ATOM 1388 N N . LEU B 1 40 ? -3.016 15.336 24.344 1 89.69 40 LEU B N 1
ATOM 1389 C CA . LEU B 1 40 ? -1.843 14.586 24.781 1 89.69 40 LEU B CA 1
ATOM 1390 C C . LEU B 1 40 ? -1.189 13.859 23.609 1 89.69 40 LEU B C 1
ATOM 1392 O O . LEU B 1 40 ? 0.038 13.82 23.516 1 89.69 40 LEU B O 1
ATOM 1396 N N . TYR B 1 41 ? -2.023 13.375 22.734 1 88.38 41 TYR B N 1
ATOM 1397 C CA . TYR B 1 41 ? -1.498 12.633 21.594 1 88.38 41 TYR B CA 1
ATOM 1398 C C . TYR B 1 41 ? -0.751 13.555 20.641 1 88.38 41 TYR B C 1
ATOM 1400 O O . TYR B 1 41 ? 0.341 13.219 20.172 1 88.38 41 TYR B O 1
ATOM 1408 N N . LEU B 1 42 ? -1.329 14.719 20.406 1 93.38 42 LEU B N 1
ATOM 1409 C CA . LEU B 1 42 ? -0.716 15.672 19.5 1 93.38 42 LEU B CA 1
ATOM 1410 C C . LEU B 1 42 ? 0.603 16.203 20.062 1 93.38 42 LEU B C 1
ATOM 1412 O O . LEU B 1 42 ? 1.537 16.469 19.297 1 93.38 42 LEU B O 1
ATOM 1416 N N . GLU B 1 43 ? 0.67 16.297 21.391 1 94.25 43 GLU B N 1
ATOM 1417 C CA . GLU B 1 43 ? 1.881 16.781 22.047 1 94.25 43 GLU B CA 1
ATOM 1418 C C . GLU B 1 43 ? 3.072 15.883 21.75 1 94.25 43 GLU B C 1
ATOM 1420 O O . GLU B 1 43 ? 4.207 16.359 21.641 1 94.25 43 GLU B O 1
ATOM 1425 N N . GLN B 1 44 ? 2.836 14.648 21.5 1 94.94 44 GLN B N 1
ATOM 1426 C CA . GLN B 1 44 ? 3.893 13.68 21.219 1 94.94 44 GLN B CA 1
ATOM 1427 C C . GLN B 1 44 ? 4.363 13.789 19.781 1 94.94 44 GLN B C 1
ATOM 1429 O O . GLN B 1 44 ? 5.484 13.383 19.453 1 94.94 44 GLN B O 1
ATOM 1434 N N . LEU B 1 45 ? 3.527 14.281 18.984 1 96.56 45 LEU B N 1
ATOM 1435 C CA . LEU B 1 45 ? 3.822 14.305 17.547 1 96.56 45 LEU B CA 1
ATOM 1436 C C . LEU B 1 45 ? 4.613 15.555 17.188 1 96.56 45 LEU B C 1
ATOM 1438 O O . LEU B 1 45 ? 5.34 15.562 16.188 1 96.56 45 LEU B O 1
ATOM 1442 N N . VAL B 1 46 ? 4.504 16.656 18 1 97.06 46 VAL B N 1
ATOM 1443 C CA . VAL B 1 46 ? 5.105 17.938 17.625 1 97.06 46 VAL B CA 1
ATOM 1444 C C . VAL B 1 46 ? 6.621 17.875 17.797 1 97.06 46 VAL B C 1
ATOM 1446 O O . VAL B 1 46 ? 7.367 18.547 17.078 1 97.06 46 VAL B O 1
ATOM 1449 N N . GLY B 1 47 ? 7.125 17.016 18.688 1 96.56 47 GLY B N 1
ATOM 1450 C CA . GLY B 1 47 ? 8.555 16.906 18.922 1 96.56 47 GLY B CA 1
ATOM 1451 C C . GLY B 1 47 ? 9.344 16.547 17.672 1 96.56 47 GLY B C 1
ATOM 1452 O O . GLY B 1 47 ? 10.164 17.328 17.203 1 96.56 47 GLY B O 1
ATOM 1453 N N . PRO B 1 48 ? 9.078 15.398 17.156 1 97.75 48 PRO B N 1
ATOM 1454 C CA . PRO B 1 48 ? 9.789 14.984 15.945 1 97.75 48 PRO B CA 1
ATOM 1455 C C . PRO B 1 48 ? 9.625 15.969 14.789 1 97.75 48 PRO B C 1
ATOM 1457 O O . PRO B 1 48 ? 10.57 16.203 14.031 1 97.75 48 PRO B O 1
ATOM 1460 N N . LEU B 1 49 ? 8.484 16.531 14.609 1 98.44 49 LEU B N 1
ATOM 1461 C CA . LEU B 1 49 ? 8.203 17.453 13.523 1 98.44 49 LEU B CA 1
ATOM 1462 C C . LEU B 1 49 ? 9.031 18.734 13.672 1 98.44 49 LEU B C 1
ATOM 1464 O O . LEU B 1 49 ? 9.562 19.25 12.695 1 98.44 49 LEU B O 1
ATOM 1468 N N . ARG B 1 50 ? 9.094 19.234 14.922 1 97.81 50 ARG B N 1
ATOM 1469 C CA . ARG B 1 50 ? 9.898 20.422 15.219 1 97.81 50 ARG B CA 1
ATOM 1470 C C . ARG B 1 50 ? 11.383 20.125 15 1 97.81 50 ARG B C 1
ATOM 1472 O O . ARG B 1 50 ? 12.094 20.938 14.398 1 97.81 50 ARG B O 1
ATOM 1479 N N . ASN B 1 51 ? 11.82 18.969 15.461 1 97.81 51 ASN B N 1
ATOM 1480 C CA . ASN B 1 51 ? 13.219 18.578 15.336 1 97.81 51 ASN B CA 1
ATOM 1481 C C . ASN B 1 51 ? 13.633 18.438 13.867 1 97.81 51 ASN B C 1
ATOM 1483 O O . ASN B 1 51 ? 14.781 18.703 13.508 1 97.81 51 ASN B O 1
ATOM 1487 N N . ALA B 1 52 ? 12.688 18.047 13.07 1 97.94 52 ALA B N 1
ATOM 1488 C CA . ALA B 1 52 ? 12.945 17.859 11.648 1 97.94 52 ALA B CA 1
ATOM 1489 C C . ALA B 1 52 ? 12.898 19.203 10.906 1 97.94 52 ALA B C 1
ATOM 1491 O O . ALA B 1 52 ? 13.164 19.266 9.703 1 97.94 52 ALA B O 1
ATOM 1492 N N . GLY B 1 53 ? 12.523 20.219 11.586 1 98 53 GLY B N 1
ATOM 1493 C CA . GLY B 1 53 ? 12.5 21.562 11.008 1 98 53 GLY B CA 1
ATOM 1494 C C . GLY B 1 53 ? 11.258 21.844 10.195 1 98 53 GLY B C 1
ATOM 1495 O O . GLY B 1 53 ? 11.234 22.766 9.383 1 98 53 GLY B O 1
ATOM 1496 N N . LEU B 1 54 ? 10.211 21.047 10.367 1 98.38 54 LEU B N 1
ATOM 1497 C CA . LEU B 1 54 ? 9 21.234 9.578 1 98.38 54 LEU B CA 1
ATOM 1498 C C . LEU B 1 54 ? 8.094 22.281 10.227 1 98.38 54 LEU B C 1
ATOM 1500 O O . LEU B 1 54 ? 7.363 23 9.531 1 98.38 54 LEU B O 1
ATOM 1504 N N . ILE B 1 55 ? 8.156 22.328 11.594 1 98.38 55 ILE B N 1
ATOM 1505 C CA . ILE B 1 55 ? 7.32 23.281 12.305 1 98.38 55 ILE B CA 1
ATOM 1506 C C . ILE B 1 55 ? 8.148 24.016 13.367 1 98.38 55 ILE B C 1
ATOM 1508 O O . ILE B 1 55 ? 9.266 23.594 13.68 1 98.38 55 ILE B O 1
ATOM 1512 N N . ARG B 1 56 ? 7.648 25.078 13.867 1 97.12 56 ARG B N 1
ATOM 1513 C CA . ARG B 1 56 ? 8.242 25.812 14.977 1 97.12 56 ARG B CA 1
ATOM 1514 C C . ARG B 1 56 ? 7.199 26.125 16.047 1 97.12 56 ARG B C 1
ATOM 1516 O O . ARG B 1 56 ? 6.004 26.203 15.758 1 97.12 56 ARG B O 1
ATOM 1523 N N . SER B 1 57 ? 7.688 26.312 17.203 1 96.12 57 SER B N 1
ATOM 1524 C CA . SER B 1 57 ? 6.844 26.672 18.344 1 96.12 57 SER B CA 1
ATOM 1525 C C . SER B 1 57 ? 7.098 28.094 18.797 1 96.12 57 SER B C 1
ATOM 1527 O O . SER B 1 57 ? 8.242 28.562 18.797 1 96.12 57 SER B O 1
ATOM 1529 N N . VAL B 1 58 ? 6.113 28.797 19.062 1 95.38 58 VAL B N 1
ATOM 1530 C CA . VAL B 1 58 ? 6.184 30.156 19.609 1 95.38 58 VAL B CA 1
ATOM 1531 C C . VAL B 1 58 ? 5.535 30.172 21 1 95.38 58 VAL B C 1
ATOM 1533 O O . VAL B 1 58 ? 4.434 29.656 21.188 1 95.38 58 VAL B O 1
ATOM 1536 N N . ARG B 1 59 ? 6.25 30.766 21.906 1 93.31 59 ARG B N 1
ATOM 1537 C CA . ARG B 1 59 ? 5.73 30.844 23.266 1 93.31 59 ARG B CA 1
ATOM 1538 C C . ARG B 1 59 ? 4.852 32.094 23.438 1 93.31 59 ARG B C 1
ATOM 1540 O O . ARG B 1 59 ? 4.938 33.031 22.641 1 93.31 59 ARG B O 1
ATOM 1547 N N . GLY B 1 60 ? 4.012 32.125 24.531 1 89.94 60 GLY B N 1
ATOM 1548 C CA . GLY B 1 60 ? 3.203 33.281 24.875 1 89.94 60 GLY B CA 1
ATOM 1549 C C . GLY B 1 60 ? 1.722 33.094 24.625 1 89.94 60 GLY B C 1
ATOM 1550 O O . GLY B 1 60 ? 1.317 32.062 24.094 1 89.94 60 GLY B O 1
ATOM 1551 N N . ALA B 1 61 ? 0.902 34.062 24.953 1 86.62 61 ALA B N 1
ATOM 1552 C CA . ALA B 1 61 ? -0.556 34 24.906 1 86.62 61 ALA B CA 1
ATOM 1553 C C . ALA B 1 61 ? -1.045 33.75 23.484 1 86.62 61 ALA B C 1
ATOM 1555 O O . ALA B 1 61 ? -2.037 33.062 23.266 1 86.62 61 ALA B O 1
ATOM 1556 N N . LYS B 1 62 ? -0.381 34.312 22.469 1 88.25 62 LYS B N 1
ATOM 1557 C CA . LYS B 1 62 ? -0.762 34.125 21.078 1 88.25 62 LYS B CA 1
ATOM 1558 C C . LYS B 1 62 ? 0.163 33.156 20.375 1 88.25 62 LYS B C 1
ATOM 1560 O O . LYS B 1 62 ? 0.281 33.156 19.141 1 88.25 62 LYS B O 1
ATOM 1565 N N . GLY B 1 63 ? 0.795 32.312 21.328 1 93.94 63 GLY B N 1
ATOM 1566 C CA . GLY B 1 63 ? 1.748 31.375 20.766 1 93.94 63 GLY B CA 1
ATOM 1567 C C . GLY B 1 63 ? 1.102 30.078 20.281 1 93.94 63 GLY B C 1
ATOM 1568 O O . GLY B 1 63 ? -0.121 30.016 20.141 1 93.94 63 GLY B O 1
ATOM 1569 N N . GLY B 1 64 ? 1.98 29.109 19.891 1 96.44 64 GLY B N 1
ATOM 1570 C CA . GLY B 1 64 ? 1.584 27.844 19.281 1 96.44 64 GLY B CA 1
ATOM 1571 C C . GLY B 1 64 ? 2.559 27.359 18.219 1 96.44 64 GLY B C 1
ATOM 1572 O O . GLY B 1 64 ? 3.771 27.5 18.375 1 96.44 64 GLY B O 1
ATOM 1573 N N . TYR B 1 65 ? 1.938 26.688 17.312 1 97.94 65 TYR B N 1
ATOM 1574 C CA . TYR B 1 65 ? 2.783 26.078 16.297 1 97.94 65 TYR B CA 1
ATOM 1575 C C . TYR B 1 65 ? 2.455 26.625 14.914 1 97.94 65 TYR B C 1
ATOM 1577 O O . TYR B 1 65 ? 1.321 27.031 14.656 1 97.94 65 TYR B O 1
ATOM 1585 N N . GLN B 1 66 ? 3.414 26.672 14.141 1 98 66 GLN B N 1
ATOM 1586 C CA . GLN B 1 66 ? 3.25 27.031 12.734 1 98 66 GLN B CA 1
ATOM 1587 C C . GLN B 1 66 ? 4.277 26.312 11.867 1 98 66 GLN B C 1
ATOM 1589 O O . GLN B 1 66 ? 5.281 25.812 12.367 1 98 66 GLN B O 1
ATOM 1594 N N . LEU B 1 67 ? 4.035 26.266 10.57 1 98.31 67 LEU B N 1
ATOM 1595 C CA . LEU B 1 67 ? 4.988 25.672 9.641 1 98.31 67 LEU B CA 1
ATOM 1596 C C . LEU B 1 67 ? 6.285 26.469 9.602 1 98.31 67 LEU B C 1
ATOM 1598 O O . LEU B 1 67 ? 6.258 27.703 9.617 1 98.31 67 LEU B O 1
ATOM 1602 N N . ARG B 1 68 ? 7.355 25.828 9.555 1 97.62 68 ARG B N 1
ATOM 1603 C CA . ARG B 1 68 ? 8.656 26.469 9.383 1 97.62 68 ARG B CA 1
ATOM 1604 C C . ARG B 1 68 ? 9.078 26.453 7.914 1 97.62 68 ARG B C 1
ATOM 1606 O O . ARG B 1 68 ? 9.938 27.234 7.504 1 97.62 68 ARG B O 1
ATOM 1613 N N . VAL B 1 69 ? 8.609 25.531 7.125 1 97.5 69 VAL B N 1
ATOM 1614 C CA . VAL B 1 69 ? 8.836 25.328 5.699 1 97.5 69 VAL B CA 1
ATOM 1615 C C . VAL B 1 69 ? 7.527 25.516 4.934 1 97.5 69 VAL B C 1
ATOM 1617 O O . VAL B 1 69 ? 6.465 25.078 5.395 1 97.5 69 VAL B O 1
ATOM 1620 N N . PRO B 1 70 ? 7.598 26.172 3.781 1 98.31 70 PRO B N 1
ATOM 1621 C CA . PRO B 1 70 ? 6.359 26.344 3.021 1 98.31 70 PRO B CA 1
ATOM 1622 C C . PRO B 1 70 ? 5.664 25.016 2.723 1 98.31 70 PRO B C 1
ATOM 1624 O O . PRO B 1 70 ? 6.328 24.031 2.424 1 98.31 70 PRO B O 1
ATOM 1627 N N . ALA B 1 71 ? 4.348 25.016 2.738 1 98.56 71 ALA B N 1
ATOM 1628 C CA . ALA B 1 71 ? 3.545 23.797 2.58 1 98.56 71 ALA B CA 1
ATOM 1629 C C . ALA B 1 71 ? 3.768 23.172 1.209 1 98.56 71 ALA B C 1
ATOM 1631 O O . ALA B 1 71 ? 3.621 21.953 1.047 1 98.56 71 ALA B O 1
ATOM 1632 N N . ASP B 1 72 ? 4.086 23.969 0.185 1 98.25 72 ASP B N 1
ATOM 1633 C CA . ASP B 1 72 ? 4.25 23.453 -1.172 1 98.25 72 ASP B CA 1
ATOM 1634 C C . ASP B 1 72 ? 5.598 22.766 -1.337 1 98.25 72 ASP B C 1
ATOM 1636 O O . ASP B 1 72 ? 5.836 22.078 -2.338 1 98.25 72 ASP B O 1
ATOM 1640 N N . GLU B 1 73 ? 6.492 22.844 -0.307 1 98.44 73 GLU B N 1
ATOM 1641 C CA . GLU B 1 73 ? 7.797 22.188 -0.327 1 98.44 73 GLU B CA 1
ATOM 1642 C C . GLU B 1 73 ? 7.793 20.922 0.522 1 98.44 73 GLU B C 1
ATOM 1644 O O . GLU B 1 73 ? 8.773 20.172 0.538 1 98.44 73 GLU B O 1
ATOM 1649 N N . ILE B 1 74 ? 6.734 20.688 1.261 1 98.69 74 ILE B N 1
ATOM 1650 C CA . ILE B 1 74 ? 6.602 19.516 2.111 1 98.69 74 ILE B CA 1
ATOM 1651 C C . ILE B 1 74 ? 5.738 18.469 1.409 1 98.69 74 ILE B C 1
ATOM 1653 O O . ILE B 1 74 ? 4.648 18.781 0.92 1 98.69 74 ILE B O 1
ATOM 1657 N N . LYS B 1 75 ? 6.223 17.266 1.352 1 98.38 75 LYS B N 1
ATOM 1658 C CA . LYS B 1 75 ? 5.469 16.156 0.77 1 98.38 75 LYS B CA 1
ATOM 1659 C C . LYS B 1 75 ? 4.824 15.305 1.854 1 98.38 75 LYS B C 1
ATOM 1661 O O . LYS B 1 75 ? 5.352 15.195 2.963 1 98.38 75 LYS B O 1
ATOM 1666 N N . ALA B 1 76 ? 3.697 14.711 1.477 1 97.81 76 ALA B N 1
ATOM 1667 C CA . ALA B 1 76 ? 3.062 13.773 2.398 1 97.81 76 ALA B CA 1
ATOM 1668 C C . ALA B 1 76 ? 4.043 12.688 2.84 1 97.81 76 ALA B C 1
ATOM 1670 O O . ALA B 1 76 ? 4.07 12.305 4.012 1 97.81 76 ALA B O 1
ATOM 1671 N N . GLY B 1 77 ? 4.875 12.25 1.901 1 96.38 77 GLY B N 1
ATOM 1672 C CA . GLY B 1 77 ? 5.863 11.227 2.201 1 96.38 77 GLY B CA 1
ATOM 1673 C C . GLY B 1 77 ? 6.863 11.656 3.26 1 96.38 77 GLY B C 1
ATOM 1674 O O . GLY B 1 77 ? 7.316 10.836 4.059 1 96.38 77 GLY B O 1
ATOM 1675 N N . ASP B 1 78 ? 7.266 12.938 3.266 1 97.06 78 ASP B N 1
ATOM 1676 C CA . ASP B 1 78 ? 8.18 13.461 4.273 1 97.06 78 ASP B CA 1
ATOM 1677 C C . ASP B 1 78 ? 7.617 13.273 5.68 1 97.06 78 ASP B C 1
ATOM 1679 O O . ASP B 1 78 ? 8.328 12.836 6.586 1 97.06 78 ASP B O 1
ATOM 1683 N N . ILE B 1 79 ? 6.387 13.523 5.82 1 97.62 79 ILE B N 1
ATOM 1684 C CA . ILE B 1 79 ? 5.719 13.5 7.121 1 97.62 79 ILE B CA 1
ATOM 1685 C C . ILE B 1 79 ? 5.551 12.055 7.586 1 97.62 79 ILE B C 1
ATOM 1687 O O . ILE B 1 79 ? 5.895 11.719 8.719 1 97.62 79 ILE B O 1
ATOM 1691 N N . ILE B 1 80 ? 5.078 11.25 6.68 1 95.19 80 ILE B N 1
ATOM 1692 C CA . ILE B 1 80 ? 4.793 9.859 7.016 1 95.19 80 ILE B CA 1
ATOM 1693 C C . ILE B 1 80 ? 6.094 9.141 7.371 1 95.19 80 ILE B C 1
ATOM 1695 O O . ILE B 1 80 ? 6.172 8.461 8.398 1 95.19 80 ILE B O 1
ATOM 1699 N N . ARG B 1 81 ? 7.117 9.297 6.605 1 94.44 81 ARG B N 1
ATOM 1700 C CA . ARG B 1 81 ? 8.375 8.609 6.867 1 94.44 81 ARG B CA 1
ATOM 1701 C C . ARG B 1 81 ? 9.023 9.125 8.148 1 94.44 81 ARG B C 1
ATOM 1703 O O . ARG B 1 81 ? 9.672 8.367 8.867 1 94.44 81 ARG B O 1
ATOM 1710 N N . LEU B 1 82 ? 8.906 10.398 8.328 1 96 82 LEU B N 1
ATOM 1711 C CA . LEU B 1 82 ? 9.477 10.992 9.531 1 96 82 LEU B CA 1
ATOM 1712 C C . LEU B 1 82 ? 8.852 10.383 10.789 1 96 82 LEU B C 1
ATOM 1714 O O . LEU B 1 82 ? 9.555 10.094 11.758 1 96 82 LEU B O 1
ATOM 1718 N N . LEU B 1 83 ? 7.57 10.156 10.766 1 95.06 83 LEU B N 1
ATOM 1719 C CA . LEU B 1 83 ? 6.852 9.773 11.969 1 95.06 83 LEU B CA 1
ATOM 1720 C C . LEU B 1 83 ? 6.754 8.25 12.086 1 95.06 83 LEU B C 1
ATOM 1722 O O . LEU B 1 83 ? 6.695 7.711 13.188 1 95.06 83 L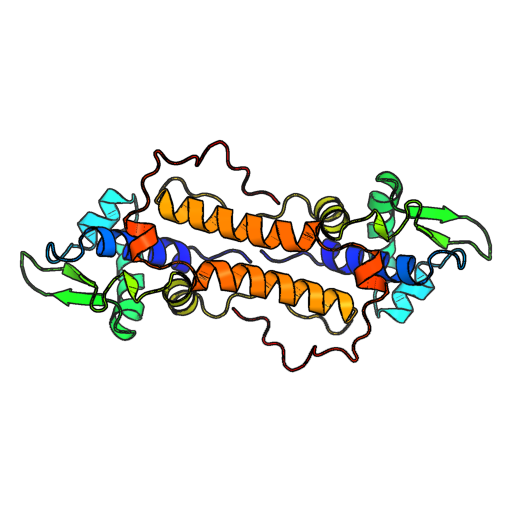EU B O 1
ATOM 1726 N N . GLU B 1 84 ? 6.699 7.57 11 1 87.75 84 GLU B N 1
ATOM 1727 C CA . GLU B 1 84 ? 6.465 6.129 11.023 1 87.75 84 GLU B CA 1
ATOM 1728 C C . GLU B 1 84 ? 7.734 5.355 10.68 1 87.75 84 GLU B C 1
ATOM 1730 O O . GLU B 1 84 ? 7.895 4.203 11.086 1 87.75 84 GLU B O 1
ATOM 1735 N N . GLY B 1 85 ? 8.609 5.938 9.992 1 85.94 85 GLY B N 1
ATOM 1736 C CA . GLY B 1 85 ? 9.734 5.211 9.43 1 85.94 85 GLY B CA 1
ATOM 1737 C C . GLY B 1 85 ? 9.461 4.676 8.031 1 85.94 85 GLY B C 1
ATOM 1738 O O . GLY B 1 85 ? 8.445 5.016 7.422 1 85.94 85 GLY B O 1
ATOM 1739 N N . PRO B 1 86 ? 10.375 3.848 7.629 1 80.19 86 PRO B N 1
ATOM 1740 C CA . PRO B 1 86 ? 10.195 3.273 6.293 1 80.19 86 PRO B CA 1
ATOM 1741 C C . PRO B 1 86 ? 8.93 2.42 6.188 1 80.19 86 PRO B C 1
ATOM 1743 O O . PRO B 1 86 ? 8.57 1.724 7.141 1 80.19 86 PRO B O 1
ATOM 1746 N N . ILE B 1 87 ? 8.164 2.693 5.137 1 74.5 87 ILE B N 1
ATOM 1747 C CA . ILE B 1 87 ? 6.938 1.947 4.887 1 74.5 87 ILE B CA 1
ATOM 1748 C C . ILE B 1 87 ? 7.227 0.769 3.961 1 74.5 87 ILE B C 1
ATOM 1750 O O . ILE B 1 87 ? 8 0.896 3.008 1 74.5 87 ILE B O 1
ATOM 1754 N N . SER B 1 88 ? 6.938 -0.402 4.41 1 71.44 88 SER B N 1
ATOM 1755 C CA . SER B 1 88 ? 7.09 -1.579 3.561 1 71.44 88 SER B CA 1
ATOM 1756 C C . SER B 1 88 ? 5.789 -2.367 3.467 1 71.44 88 SER B C 1
ATOM 1758 O O . SER B 1 88 ? 5.07 -2.512 4.461 1 71.44 88 SER B O 1
ATOM 1760 N N . PHE B 1 89 ? 5.465 -2.781 2.236 1 67.19 89 PHE B N 1
ATOM 1761 C CA . PHE B 1 89 ? 4.258 -3.568 2.027 1 67.19 89 PHE B CA 1
ATOM 1762 C C . PHE B 1 89 ? 4.504 -5.035 2.355 1 67.19 89 PHE B C 1
ATOM 1764 O O . PHE B 1 89 ? 3.615 -5.723 2.865 1 67.19 89 PHE B O 1
ATOM 1771 N N . VAL B 1 90 ? 5.637 -5.457 1.934 1 72.56 90 VAL B N 1
ATOM 1772 C CA . VAL B 1 90 ? 5.926 -6.883 2.061 1 72.56 90 VAL B CA 1
ATOM 1773 C C . VAL B 1 90 ? 7.391 -7.078 2.455 1 72.56 90 VAL B C 1
ATOM 1775 O O . VAL B 1 90 ? 8.266 -6.32 2.025 1 72.56 90 VAL B O 1
ATOM 1778 N N . GLU B 1 91 ? 7.488 -7.836 3.516 1 73.12 91 GLU B N 1
ATOM 1779 C CA . GLU B 1 91 ? 8.852 -8.25 3.812 1 73.12 91 GLU B CA 1
ATOM 1780 C C . GLU B 1 91 ? 9.328 -9.32 2.838 1 73.12 91 GLU B C 1
ATOM 1782 O O . GLU B 1 91 ? 8.594 -10.258 2.529 1 73.12 91 GLU B O 1
ATOM 1787 N N . SER B 1 92 ? 10.359 -9.023 2.311 1 69.69 92 SER B N 1
ATOM 1788 C CA . SER B 1 92 ? 10.867 -9.977 1.329 1 69.69 92 SER B CA 1
ATOM 1789 C C . SER B 1 92 ? 11.133 -11.336 1.965 1 69.69 92 SER B C 1
ATOM 1791 O O . SER B 1 92 ? 11.672 -11.414 3.068 1 69.69 92 SER B O 1
ATOM 1793 N N . ILE B 1 93 ? 10.586 -12.297 1.354 1 73.25 93 ILE B N 1
ATOM 1794 C CA . ILE B 1 93 ? 10.898 -13.672 1.71 1 73.25 93 ILE B CA 1
ATOM 1795 C C . ILE B 1 93 ? 11.789 -14.297 0.635 1 73.25 93 ILE B C 1
ATOM 1797 O O . ILE B 1 93 ? 11.523 -14.141 -0.561 1 73.25 93 ILE B O 1
ATOM 1801 N N . ASP B 1 94 ? 12.852 -14.914 1.055 1 73.81 94 ASP B N 1
ATOM 1802 C CA . ASP B 1 94 ? 13.852 -15.469 0.152 1 73.81 94 ASP B CA 1
ATOM 1803 C C . ASP B 1 94 ? 13.227 -16.469 -0.816 1 73.81 94 ASP B C 1
ATOM 1805 O O . ASP B 1 94 ? 13.656 -16.578 -1.965 1 73.81 94 ASP B O 1
ATOM 1809 N N . SER B 1 95 ? 12.234 -17.109 -0.452 1 79.56 95 SER B N 1
ATOM 1810 C CA . SER B 1 95 ? 11.688 -18.203 -1.253 1 79.56 95 SER B CA 1
ATOM 1811 C C . SER B 1 95 ? 10.742 -17.672 -2.328 1 79.56 95 SER B C 1
ATOM 1813 O O . SER B 1 95 ? 10.344 -18.406 -3.23 1 79.56 95 SER B O 1
ATOM 1815 N N . GLU B 1 96 ? 10.539 -16.422 -2.355 1 88.56 96 GLU B N 1
ATOM 1816 C CA . GLU B 1 96 ? 9.609 -15.859 -3.334 1 88.56 96 GLU B CA 1
ATOM 1817 C C . GLU B 1 96 ? 10.258 -15.742 -4.711 1 88.56 96 GLU B C 1
ATOM 1819 O O . GLU B 1 96 ? 11.43 -15.375 -4.82 1 88.56 96 GLU B O 1
ATOM 1824 N N . PRO B 1 97 ? 9.539 -16.156 -5.684 1 90.38 97 PRO B N 1
ATOM 1825 C CA . PRO B 1 97 ? 10.07 -15.977 -7.039 1 90.38 97 PRO B CA 1
ATOM 1826 C C . PRO B 1 97 ? 10.445 -14.523 -7.34 1 90.38 97 PRO B C 1
ATOM 1828 O O . PRO B 1 97 ? 9.805 -13.602 -6.832 1 90.38 97 PRO B O 1
ATOM 1831 N N . PRO B 1 98 ? 11.445 -14.312 -8.211 1 90 98 PRO B N 1
ATOM 1832 C CA . PRO B 1 98 ? 11.867 -12.953 -8.57 1 90 98 PRO B CA 1
ATOM 1833 C C . PRO B 1 98 ? 10.719 -12.109 -9.117 1 90 98 PRO B C 1
ATOM 1835 O O . PRO B 1 98 ? 10.633 -10.914 -8.82 1 90 98 PRO B O 1
ATOM 1838 N N . ALA B 1 99 ? 9.852 -12.758 -9.898 1 93.25 99 ALA B N 1
ATOM 1839 C CA . ALA B 1 99 ? 8.711 -12.055 -10.484 1 93.25 99 ALA B CA 1
ATOM 1840 C C . ALA B 1 99 ? 7.805 -11.484 -9.391 1 93.25 99 ALA B C 1
ATOM 1842 O O . ALA B 1 99 ? 7.277 -10.375 -9.531 1 93.25 99 ALA B O 1
ATOM 1843 N N . GLN B 1 100 ? 7.613 -12.227 -8.414 1 93.81 100 GLN B N 1
ATOM 1844 C CA . GLN B 1 100 ? 6.781 -11.812 -7.289 1 93.81 100 GLN B CA 1
ATOM 1845 C C . GLN B 1 100 ? 7.445 -10.68 -6.5 1 93.81 100 GLN B C 1
ATOM 1847 O O . GLN B 1 100 ? 6.781 -9.734 -6.09 1 93.81 100 GLN B O 1
ATOM 1852 N N . LYS B 1 101 ? 8.719 -10.781 -6.266 1 90.94 101 LYS B N 1
ATOM 1853 C CA . LYS B 1 101 ? 9.469 -9.711 -5.621 1 90.94 101 LYS B CA 1
ATOM 1854 C C . LYS B 1 101 ? 9.352 -8.406 -6.406 1 90.94 101 LYS B C 1
ATOM 1856 O O . LYS B 1 101 ? 9.156 -7.34 -5.824 1 90.94 101 LYS B O 1
ATOM 1861 N N . GLU B 1 102 ? 9.484 -8.539 -7.676 1 91.62 102 GLU B N 1
ATOM 1862 C CA . GLU B 1 102 ? 9.336 -7.375 -8.539 1 91.62 102 GLU B CA 1
ATOM 1863 C C . GLU B 1 102 ? 7.945 -6.762 -8.414 1 91.62 102 GLU B C 1
ATOM 1865 O O . GLU B 1 102 ? 7.801 -5.539 -8.422 1 91.62 102 GLU B O 1
ATOM 1870 N N . LEU B 1 103 ? 6.953 -7.586 -8.336 1 93.88 103 LEU B N 1
ATOM 1871 C CA . LEU B 1 103 ? 5.586 -7.102 -8.18 1 93.88 103 LEU B CA 1
ATOM 1872 C C . LEU B 1 103 ? 5.449 -6.27 -6.906 1 93.88 103 LEU B C 1
ATOM 1874 O O . LEU B 1 103 ? 4.848 -5.191 -6.926 1 93.88 103 LEU B O 1
ATOM 1878 N N . TRP B 1 104 ? 6.027 -6.742 -5.816 1 91.56 104 TRP B N 1
ATOM 1879 C CA . TRP B 1 104 ? 5.973 -6.004 -4.562 1 91.56 104 TRP B CA 1
ATOM 1880 C C . TRP B 1 104 ? 6.684 -4.66 -4.688 1 91.56 104 TRP B C 1
ATOM 1882 O O . TRP B 1 104 ? 6.227 -3.656 -4.137 1 91.56 104 TRP B O 1
ATOM 1892 N N . LEU B 1 105 ? 7.762 -4.648 -5.352 1 90.44 105 LEU B N 1
ATOM 1893 C CA . LEU B 1 105 ? 8.516 -3.418 -5.543 1 90.44 105 LEU B CA 1
ATOM 1894 C C . LEU B 1 105 ? 7.715 -2.408 -6.359 1 90.44 105 LEU B C 1
ATOM 1896 O O . LEU B 1 105 ? 7.719 -1.214 -6.051 1 90.44 105 LEU B O 1
ATOM 1900 N N . ARG B 1 106 ? 7.082 -2.936 -7.355 1 92.31 106 ARG B N 1
ATOM 1901 C CA . ARG B 1 106 ? 6.246 -2.055 -8.164 1 92.31 106 ARG B CA 1
ATOM 1902 C C . ARG B 1 106 ? 5.105 -1.471 -7.336 1 92.31 106 ARG B C 1
ATOM 1904 O O . ARG B 1 106 ? 4.73 -0.311 -7.52 1 92.31 106 ARG B O 1
ATOM 1911 N N . MET B 1 107 ? 4.539 -2.252 -6.543 1 91.81 107 MET B N 1
ATOM 1912 C CA . MET B 1 107 ? 3.496 -1.767 -5.645 1 91.81 107 MET B CA 1
ATOM 1913 C C . MET B 1 107 ? 4.039 -0.693 -4.707 1 91.81 107 MET B C 1
ATOM 1915 O O . MET B 1 107 ? 3.416 0.354 -4.527 1 91.81 107 MET B O 1
ATOM 1919 N N . ARG B 1 108 ? 5.148 -1.01 -4.098 1 89.94 108 ARG B N 1
ATOM 1920 C CA . ARG B 1 108 ? 5.816 -0.051 -3.223 1 89.94 108 ARG B CA 1
ATOM 1921 C C . ARG B 1 108 ? 6.062 1.27 -3.945 1 89.94 108 ARG B C 1
ATOM 1923 O O . ARG B 1 108 ? 5.75 2.338 -3.418 1 89.94 108 ARG B O 1
ATOM 1930 N N . ASP B 1 109 ? 6.621 1.155 -5.137 1 92.5 109 ASP B N 1
ATOM 1931 C CA . ASP B 1 109 ? 6.957 2.352 -5.902 1 92.5 109 ASP B CA 1
ATOM 1932 C C . ASP B 1 109 ? 5.703 3.152 -6.25 1 92.5 109 ASP B C 1
ATOM 1934 O O . ASP B 1 109 ? 5.73 4.383 -6.273 1 92.5 109 ASP B O 1
ATOM 1938 N N . ALA B 1 110 ? 4.617 2.436 -6.547 1 93.38 110 ALA B N 1
ATOM 1939 C CA . ALA B 1 110 ? 3.363 3.115 -6.852 1 93.38 110 ALA B CA 1
ATOM 1940 C C . ALA B 1 110 ? 2.881 3.943 -5.664 1 93.38 110 ALA B C 1
ATOM 1942 O O . ALA B 1 110 ? 2.449 5.086 -5.828 1 93.38 110 ALA B O 1
ATOM 1943 N N . VAL B 1 111 ? 2.992 3.455 -4.523 1 92.25 111 VAL B N 1
ATOM 1944 C CA . VAL B 1 111 ? 2.588 4.164 -3.312 1 92.25 111 VAL B CA 1
ATOM 1945 C C . VAL B 1 111 ? 3.539 5.328 -3.053 1 92.25 111 VAL B C 1
ATOM 1947 O O . VAL B 1 111 ? 3.102 6.43 -2.707 1 92.25 111 VAL B O 1
ATOM 1950 N N . ARG B 1 112 ? 4.789 5.059 -3.18 1 92.62 112 ARG B N 1
ATOM 1951 C CA . ARG B 1 112 ? 5.793 6.102 -2.994 1 92.62 112 ARG B CA 1
ATOM 1952 C C . ARG B 1 112 ? 5.527 7.289 -3.912 1 92.62 112 ARG B C 1
ATOM 1954 O O . ARG B 1 112 ? 5.66 8.438 -3.498 1 92.62 112 ARG B O 1
ATOM 1961 N N . GLU B 1 113 ? 5.199 6.965 -5.07 1 95.81 113 GLU B N 1
ATOM 1962 C CA . GLU B 1 113 ? 4.918 8.016 -6.043 1 95.81 113 GLU B CA 1
ATOM 1963 C C . GLU B 1 113 ? 3.74 8.883 -5.598 1 95.81 113 GLU B C 1
ATOM 1965 O O . GLU B 1 113 ? 3.773 10.102 -5.738 1 95.81 113 GLU B O 1
ATOM 1970 N N . VAL B 1 114 ? 2.752 8.266 -5.047 1 96 114 VAL B N 1
ATOM 1971 C CA . VAL B 1 114 ? 1.599 9.023 -4.562 1 96 114 VAL B CA 1
ATOM 1972 C C . VAL B 1 114 ? 2.016 9.906 -3.395 1 96 114 VAL B C 1
ATOM 1974 O O . VAL B 1 114 ? 1.723 11.109 -3.383 1 96 114 VAL B O 1
ATOM 1977 N N . LEU B 1 115 ? 2.715 9.328 -2.48 1 95.38 115 LEU B N 1
ATOM 1978 C CA . LEU B 1 115 ? 3.115 10.047 -1.274 1 95.38 115 LEU B CA 1
ATOM 1979 C C . LEU B 1 115 ? 4.059 11.195 -1.613 1 95.38 115 LEU B C 1
ATOM 1981 O O . LEU B 1 115 ? 3.867 12.32 -1.147 1 95.38 115 LEU B O 1
ATOM 1985 N N . ASP B 1 116 ? 5.023 10.953 -2.479 1 96.81 116 ASP B N 1
ATOM 1986 C CA . ASP B 1 116 ? 6.059 11.938 -2.791 1 96.81 116 ASP B CA 1
ATOM 1987 C C . ASP B 1 116 ? 5.594 12.898 -3.881 1 96.81 116 ASP B C 1
ATOM 1989 O O . ASP B 1 116 ? 6.219 13.938 -4.105 1 96.81 116 ASP B O 1
ATOM 1993 N N . GLY B 1 117 ? 4.508 12.562 -4.461 1 97.75 117 GLY B N 1
ATOM 1994 C CA . GLY B 1 117 ? 3.924 13.445 -5.461 1 97.75 117 GLY B CA 1
ATOM 1995 C C . GLY B 1 117 ? 2.854 14.359 -4.898 1 97.75 117 GLY B C 1
ATOM 1996 O O . GLY B 1 117 ? 2.311 15.203 -5.617 1 97.75 117 GLY B O 1
ATOM 1997 N N . THR B 1 118 ? 2.553 14.227 -3.631 1 98.31 118 THR B N 1
ATOM 1998 C CA . THR B 1 118 ? 1.511 15.016 -2.986 1 98.31 118 THR B CA 1
ATOM 1999 C C . THR B 1 118 ? 2.117 16 -1.992 1 98.31 118 THR B C 1
ATOM 2001 O O . THR B 1 118 ? 2.715 15.594 -0.993 1 98.31 118 THR B O 1
ATOM 2004 N N . THR B 1 119 ? 1.912 17.297 -2.24 1 98.62 119 THR B N 1
ATOM 2005 C CA . THR B 1 119 ? 2.414 18.312 -1.322 1 98.62 119 THR B CA 1
ATOM 2006 C C . THR B 1 119 ? 1.42 18.562 -0.189 1 98.62 119 THR B C 1
ATOM 2008 O O . THR B 1 119 ? 0.232 18.266 -0.323 1 98.62 119 THR B O 1
ATOM 2011 N N . LEU B 1 120 ? 1.956 19.094 0.881 1 98.56 120 LEU B N 1
ATOM 2012 C CA . LEU B 1 120 ? 1.095 19.5 1.984 1 98.56 120 LEU B CA 1
ATOM 2013 C C . LEU B 1 120 ? 0.146 20.609 1.549 1 98.56 120 LEU B C 1
ATOM 2015 O O . LEU B 1 120 ? -1.004 20.672 1.992 1 98.56 120 LEU B O 1
ATOM 2019 N N . LYS B 1 121 ? 0.621 21.516 0.697 1 98.44 121 LYS B N 1
ATOM 2020 C CA . LYS B 1 121 ? -0.232 22.578 0.169 1 98.44 121 LYS B CA 1
ATOM 2021 C C . LYS B 1 121 ? -1.445 22 -0.554 1 98.44 121 LYS B C 1
ATOM 2023 O O . LYS B 1 121 ? -2.572 22.453 -0.346 1 98.44 121 LYS B O 1
ATOM 2028 N N . TYR B 1 122 ? -1.227 21.016 -1.371 1 97.69 122 TYR B N 1
ATOM 2029 C CA . TYR B 1 122 ? -2.318 20.359 -2.08 1 97.69 122 TYR B CA 1
ATOM 2030 C C . TYR B 1 122 ? -3.355 19.812 -1.104 1 97.69 122 TYR B C 1
ATOM 2032 O O . TYR B 1 122 ? -4.559 20.016 -1.288 1 97.69 122 TYR B O 1
ATOM 2040 N N . LEU B 1 123 ? -2.896 19.141 -0.058 1 97.56 123 LEU B N 1
ATOM 2041 C CA . LEU B 1 123 ? -3.801 18.547 0.916 1 97.56 123 LEU B CA 1
ATOM 2042 C C . LEU B 1 123 ? -4.578 19.609 1.673 1 97.56 123 LEU B C 1
ATOM 2044 O O . LEU B 1 123 ? -5.762 19.438 1.97 1 97.56 123 LEU B O 1
ATOM 2048 N N . ALA B 1 124 ? -3.904 20.672 1.998 1 97 124 ALA B N 1
ATOM 2049 C CA . ALA B 1 124 ? -4.535 21.75 2.754 1 97 124 ALA B CA 1
ATOM 2050 C C . ALA B 1 124 ? -5.609 22.438 1.924 1 97 124 ALA B C 1
ATOM 2052 O O . ALA B 1 124 ? -6.594 22.953 2.471 1 97 124 ALA B O 1
ATOM 2053 N N . GLU B 1 125 ? -5.473 22.453 0.602 1 95.56 125 GLU B N 1
ATOM 2054 C CA . GLU B 1 125 ? -6.375 23.203 -0.28 1 95.56 125 GLU B CA 1
ATOM 2055 C C . GLU B 1 125 ? -7.445 22.281 -0.866 1 95.56 125 GLU B C 1
ATOM 2057 O O . GLU B 1 125 ? -8.336 22.734 -1.579 1 95.56 125 GLU B O 1
ATOM 2062 N N . PHE B 1 126 ? -7.285 21.047 -0.483 1 90.19 126 PHE B N 1
ATOM 2063 C CA . PHE B 1 126 ? -8.234 20.078 -1.016 1 90.19 126 PHE B CA 1
ATOM 2064 C C . PHE B 1 126 ? -9.656 20.406 -0.567 1 90.19 126 PHE B C 1
ATOM 2066 O O . PHE B 1 126 ? -9.898 20.656 0.616 1 90.19 126 PHE B O 1
ATOM 2073 N N . ASN B 1 127 ? -10.625 20.703 -1.436 1 75.94 127 ASN B N 1
ATOM 2074 C CA . ASN B 1 127 ? -12.031 20.969 -1.17 1 75.94 127 ASN B CA 1
ATOM 2075 C C . ASN B 1 127 ? -12.898 19.766 -1.496 1 75.94 127 ASN B C 1
ATOM 2077 O O . ASN B 1 127 ? -12.664 19.078 -2.492 1 75.94 127 ASN B O 1
ATOM 2081 N N . ASP B 1 128 ? -13.523 19.125 -0.402 1 63.31 128 ASP B N 1
ATOM 2082 C CA . ASP B 1 128 ? -14.367 17.922 -0.431 1 63.31 128 ASP B CA 1
ATOM 2083 C C . ASP B 1 128 ? -15.328 17.969 -1.613 1 63.31 128 ASP B C 1
ATOM 2085 O O . ASP B 1 128 ? -15.883 16.938 -2.006 1 63.31 128 ASP B O 1
ATOM 2089 N N . SER B 1 129 ? -15.992 19.219 -1.835 1 57.34 129 SER B N 1
ATOM 2090 C CA . SER B 1 129 ? -16.953 19.094 -2.926 1 57.34 129 SER B CA 1
ATOM 2091 C C . SER B 1 129 ? -16.469 18.125 -3.988 1 57.34 129 SER B C 1
ATOM 2093 O O . SER B 1 129 ? -17.203 17.781 -4.914 1 57.34 129 SER B O 1
ATOM 2095 N N . ASP B 1 130 ? -15.375 17.891 -3.723 1 48.81 130 ASP B N 1
ATOM 2096 C CA . ASP B 1 130 ? -14.859 16.953 -4.715 1 48.81 130 ASP B CA 1
ATOM 2097 C C . ASP B 1 130 ? -15.234 15.516 -4.359 1 48.81 130 ASP B C 1
ATOM 2099 O O . ASP B 1 130 ? -15.508 15.211 -3.199 1 48.81 130 ASP B O 1
ATOM 2103 N N . LYS B 1 131 ? -15.297 14.461 -5.207 1 50.22 131 LYS B N 1
ATOM 2104 C CA . LYS B 1 131 ? -15.945 13.172 -5.453 1 50.22 131 LYS B CA 1
ATOM 2105 C C . LYS B 1 131 ? -15.586 12.156 -4.371 1 50.22 131 LYS B C 1
ATOM 2107 O O . LYS B 1 131 ? -14.734 11.297 -4.586 1 50.22 131 LYS B O 1
ATOM 2112 N N . LEU B 1 132 ? -15.391 12.586 -2.971 1 52.5 132 LEU B N 1
ATOM 2113 C CA . LEU B 1 132 ? -15 11.414 -2.205 1 52.5 132 LEU B CA 1
ATOM 2114 C C . LEU B 1 132 ? -16.188 10.461 -2.027 1 52.5 132 LEU B C 1
ATOM 2116 O O . LEU B 1 132 ? -16.938 10.578 -1.062 1 52.5 132 LEU B O 1
ATOM 2120 N N . ASP B 1 133 ? -17.125 10.312 -2.729 1 45.84 133 ASP B N 1
ATOM 2121 C CA . ASP B 1 133 ? -18.234 9.398 -2.486 1 45.84 133 ASP B CA 1
ATOM 2122 C C . ASP B 1 133 ? -17.766 8.141 -1.773 1 45.84 133 ASP B C 1
ATOM 2124 O O . ASP B 1 133 ? -16.562 7.938 -1.584 1 45.84 133 ASP B O 1
ATOM 2128 N N . ASN B 1 134 ? -18.609 7.012 -1.83 1 45.47 134 ASN B N 1
ATOM 2129 C CA . ASN B 1 134 ? -18.703 5.672 -1.269 1 45.47 134 ASN B CA 1
ATOM 2130 C C . ASN B 1 134 ? -17.391 4.91 -1.395 1 45.47 134 ASN B C 1
ATOM 2132 O O . ASN B 1 134 ? -17.312 3.922 -2.129 1 45.47 134 ASN B O 1
ATOM 2136 N N . TYR B 1 135 ? -16.297 5.57 -1.081 1 49.94 135 TYR B N 1
ATOM 2137 C CA . TYR B 1 135 ? -15.078 4.992 -1.635 1 49.94 135 TYR B CA 1
ATOM 2138 C C . TYR B 1 135 ? -14.664 3.754 -0.851 1 49.94 135 TYR B C 1
ATOM 2140 O O . TYR B 1 135 ? -14.688 3.752 0.382 1 49.94 135 TYR B O 1
ATOM 2148 N N . MET B 1 136 ? -15.008 2.662 -1.308 1 54.88 136 MET B N 1
ATOM 2149 C CA . MET B 1 136 ? -14.562 1.352 -0.849 1 54.88 136 MET B CA 1
ATOM 2150 C C . MET B 1 136 ? -13.039 1.282 -0.805 1 54.88 136 MET B C 1
ATOM 2152 O O . MET B 1 136 ? -12.375 1.584 -1.796 1 54.88 136 MET B O 1
ATOM 2156 N N . PHE B 1 137 ? -12.453 1.322 0.502 1 57.84 137 PHE B N 1
ATOM 2157 C CA . PHE B 1 137 ? -11.023 1.335 0.783 1 57.84 137 PHE B CA 1
ATOM 2158 C C . PHE B 1 137 ? -10.406 -0.03 0.503 1 57.84 137 PHE B C 1
ATOM 2160 O O . PHE B 1 137 ? -9.273 -0.303 0.917 1 57.84 137 PHE B O 1
ATOM 2167 N N . TYR B 1 138 ? -11.367 -0.828 -0.138 1 63.5 138 TYR B N 1
ATOM 2168 C CA . TYR B 1 138 ? -10.828 -2.164 -0.369 1 63.5 138 TYR B CA 1
ATOM 2169 C C . TYR B 1 138 ? -10.32 -2.309 -1.801 1 63.5 138 TYR B C 1
ATOM 2171 O O . TYR B 1 138 ? -10.828 -1.647 -2.713 1 63.5 138 TYR B O 1
ATOM 2179 N N . ILE B 1 139 ? -9.25 -2.959 -1.94 1 65.94 139 ILE B N 1
ATOM 2180 C CA . ILE B 1 139 ? -8.695 -3.293 -3.248 1 65.94 139 ILE B CA 1
ATOM 2181 C C . ILE B 1 139 ? -9.203 -4.668 -3.688 1 65.94 139 ILE B C 1
ATOM 2183 O O . ILE B 1 139 ? -9.359 -5.57 -2.861 1 65.94 139 ILE B O 1
#

Organism: Staphylococcus carnosus (strain TM300) (NCBI:txid396513)